Protein AF-A0A4R7FYG9-F1 (afdb_monomer_lite)

Sequence (364 aa):
MRKQMLTLAAALAMALPGLSNAALITGTTNYSGDGVYSFRSTDLTYDAGGAAYSDLPVLMFCIDHGARPPFDITSQFDTAAGASAIKGSAGAAGEAAINWVLDQYYVSYYKNGSIEQRRALQYALWEIGNDYNGTAASIDVAAGASRPSAEDVTEYGGTDQAAFVSAYTSLYNAMKASLPGLRSSYRSTTYTIDLFRNLDPDYQNMAALIERAPPNTVPVAEPSITGTPQVGSTVTGSYTYADNNGDIENPVGTTYQFVTSPNPSIGSASEGTVVASGTTGGAGQTPTYTLQPGDLNQNVFFCVTPAAQTGATPGLEVCTSPVGPVTTRVVQQAPTPVPGLGSWALIGLASLLALLGIRRQRQG

pLDDT: mean 86.75, std 17.45, range [25.5, 98.69]

Structure (mmCIF, N/CA/C/O backbone):
data_AF-A0A4R7FYG9-F1
#
_entry.id   AF-A0A4R7FYG9-F1
#
loop_
_atom_site.group_PDB
_atom_site.id
_atom_site.type_symbol
_atom_site.label_atom_id
_atom_site.label_alt_id
_atom_site.label_comp_id
_atom_site.label_asym_id
_atom_site.label_entity_id
_atom_site.label_seq_id
_atom_site.pdbx_PDB_ins_code
_atom_site.Cartn_x
_atom_site.Cartn_y
_atom_site.Cartn_z
_atom_site.occupancy
_atom_site.B_iso_or_equiv
_atom_site.auth_seq_id
_atom_site.auth_comp_id
_atom_site.auth_asym_id
_atom_site.auth_atom_id
_atom_site.pdbx_PDB_model_num
ATOM 1 N N . MET A 1 1 ? -44.044 24.093 -24.982 1.00 40.06 1 MET A N 1
ATOM 2 C CA . MET A 1 1 ? -44.043 23.587 -23.589 1.00 40.06 1 MET A CA 1
ATOM 3 C C . MET A 1 1 ? -43.634 22.120 -23.671 1.00 40.06 1 MET A C 1
ATOM 5 O O . MET A 1 1 ? -44.456 21.320 -24.064 1.00 40.06 1 MET A O 1
ATOM 9 N N . ARG A 1 2 ? -42.363 21.707 -23.632 1.00 32.88 2 ARG A N 1
ATOM 10 C CA . ARG A 1 2 ? -41.246 22.008 -22.718 1.00 32.88 2 ARG A CA 1
ATOM 11 C C . ARG A 1 2 ? -41.571 21.592 -21.278 1.00 32.88 2 ARG A C 1
ATOM 13 O O . ARG A 1 2 ? -42.244 22.357 -20.599 1.00 32.88 2 ARG A O 1
ATOM 20 N N . LYS A 1 3 ? -40.989 20.452 -20.872 1.00 29.80 3 LYS A N 1
ATOM 21 C CA . LYS A 1 3 ? -40.469 20.062 -19.541 1.00 29.80 3 LYS A CA 1
ATOM 22 C C . LYS A 1 3 ? -40.956 18.688 -19.052 1.00 29.80 3 LYS A C 1
ATOM 24 O O . LYS A 1 3 ? -42.143 18.409 -19.081 1.00 29.80 3 LYS A O 1
ATOM 29 N N . GLN A 1 4 ? -39.977 17.944 -18.521 1.00 33.34 4 GLN A N 1
ATOM 30 C CA . GLN A 1 4 ? -40.060 16.798 -17.602 1.00 33.34 4 GLN A CA 1
ATOM 31 C C . GLN A 1 4 ? -40.200 15.389 -18.195 1.00 33.34 4 GLN A C 1
ATOM 33 O O . GLN A 1 4 ? -41.200 14.727 -17.978 1.00 33.34 4 GLN A O 1
ATOM 38 N N . MET A 1 5 ? -39.128 14.889 -18.819 1.00 30.69 5 MET A N 1
ATOM 39 C CA . MET A 1 5 ? -38.715 13.475 -18.707 1.00 30.69 5 MET A CA 1
ATOM 40 C C . MET A 1 5 ? -37.184 13.381 -18.821 1.00 30.69 5 MET A C 1
ATOM 42 O O . MET A 1 5 ? -36.633 12.919 -19.812 1.00 30.69 5 MET A O 1
ATOM 46 N N . LEU A 1 6 ? -36.487 13.917 -17.821 1.00 33.31 6 LEU A N 1
ATOM 47 C CA . LEU A 1 6 ? -35.036 13.814 -17.653 1.00 33.31 6 LEU A CA 1
ATOM 48 C C . LEU A 1 6 ? -34.783 13.826 -16.146 1.00 33.31 6 LEU A C 1
ATOM 50 O O . LEU A 1 6 ? -34.752 14.909 -15.577 1.00 33.31 6 LEU A O 1
ATOM 54 N N . THR A 1 7 ? -34.726 12.635 -15.535 1.00 32.94 7 THR A N 1
ATOM 55 C CA . THR A 1 7 ? -34.087 12.302 -14.239 1.00 32.94 7 THR A CA 1
ATOM 56 C C . THR A 1 7 ? -34.587 10.932 -13.769 1.00 32.94 7 THR A C 1
ATOM 58 O O . THR A 1 7 ? -35.546 10.879 -13.008 1.00 32.94 7 THR A O 1
ATOM 61 N N . LEU A 1 8 ? -33.978 9.837 -14.242 1.00 28.42 8 LEU A N 1
ATOM 62 C CA . LEU A 1 8 ? -33.835 8.572 -13.494 1.00 28.42 8 LEU A CA 1
ATOM 63 C C . LEU A 1 8 ? -32.931 7.598 -14.281 1.00 28.42 8 LEU A C 1
ATOM 65 O O . LEU A 1 8 ? -33.386 6.612 -14.846 1.00 28.42 8 LEU A O 1
ATOM 69 N N . ALA A 1 9 ? -31.640 7.910 -14.393 1.00 27.33 9 ALA A N 1
ATOM 70 C CA . ALA A 1 9 ? -30.643 6.969 -14.929 1.00 27.33 9 ALA A CA 1
ATOM 71 C C . ALA A 1 9 ? -29.269 7.147 -14.259 1.00 27.33 9 ALA A C 1
ATOM 73 O O . ALA A 1 9 ? -28.231 6.973 -14.884 1.00 27.33 9 ALA A O 1
ATOM 74 N N . ALA A 1 10 ? -29.263 7.542 -12.985 1.00 30.22 10 ALA A N 1
ATOM 75 C CA . ALA A 1 10 ? -28.047 7.694 -12.195 1.00 30.22 10 ALA A CA 1
ATOM 76 C C . ALA A 1 10 ? -28.346 7.329 -10.737 1.00 30.22 10 ALA A C 1
ATOM 78 O O . ALA A 1 10 ? -28.493 8.215 -9.906 1.00 30.22 10 ALA A O 1
ATOM 79 N N . ALA A 1 11 ? -28.548 6.037 -10.465 1.00 30.50 11 ALA A N 1
ATOM 80 C CA . ALA A 1 11 ? -28.492 5.442 -9.124 1.00 30.50 11 ALA A CA 1
ATOM 81 C C . ALA A 1 11 ? -28.785 3.933 -9.203 1.00 30.50 11 ALA A C 1
ATOM 83 O O . ALA A 1 11 ? -29.910 3.533 -8.929 1.00 30.50 11 ALA A O 1
ATOM 84 N N . LEU A 1 12 ? -27.804 3.115 -9.608 1.00 28.52 12 LEU A N 1
ATOM 85 C CA . LEU A 1 12 ? -27.582 1.763 -9.059 1.00 28.52 12 LEU A CA 1
ATOM 86 C C . LEU A 1 12 ? -26.307 1.145 -9.659 1.00 28.52 12 LEU A C 1
ATOM 88 O O . LEU A 1 12 ? -26.344 0.394 -10.625 1.00 28.52 12 LEU A O 1
ATOM 92 N N . ALA A 1 13 ? -25.160 1.488 -9.086 1.00 28.06 13 ALA A N 1
ATOM 93 C CA . ALA A 1 13 ? -23.932 0.710 -9.232 1.00 28.06 13 ALA A CA 1
ATOM 94 C C . ALA A 1 13 ? -23.178 0.774 -7.900 1.00 28.06 13 ALA A C 1
ATOM 96 O O . ALA A 1 13 ? -22.074 1.293 -7.813 1.00 28.06 13 ALA A O 1
ATOM 97 N N . MET A 1 14 ? -23.836 0.328 -6.830 1.00 32.16 14 MET A N 1
ATOM 98 C CA . MET A 1 14 ? -23.186 0.032 -5.558 1.00 32.16 14 MET A CA 1
ATOM 99 C C . MET A 1 14 ? -23.793 -1.245 -4.979 1.00 32.16 14 MET A C 1
ATOM 101 O O . MET A 1 14 ? -25.011 -1.404 -4.975 1.00 32.16 14 MET A O 1
ATOM 105 N N . ALA A 1 15 ? -22.893 -2.087 -4.468 1.00 30.72 15 ALA A N 1
ATOM 106 C CA . ALA A 1 15 ? -23.089 -3.344 -3.748 1.00 30.72 15 ALA A CA 1
ATOM 107 C C . ALA A 1 15 ? -23.372 -4.598 -4.594 1.00 30.72 15 ALA A C 1
ATOM 109 O O . ALA A 1 15 ? -24.512 -4.916 -4.915 1.00 30.72 15 ALA A O 1
ATOM 110 N N . LEU A 1 16 ? -22.295 -5.340 -4.877 1.00 25.50 16 LEU A N 1
ATOM 111 C CA . LEU A 1 16 ? -22.041 -6.706 -4.386 1.00 25.50 16 LEU A CA 1
ATOM 112 C C . LEU A 1 16 ? -20.590 -7.083 -4.771 1.00 25.50 16 LEU A C 1
ATOM 114 O O . LEU A 1 16 ? -20.282 -7.046 -5.962 1.00 25.50 16 LEU A O 1
ATOM 118 N N . PRO A 1 17 ? -19.698 -7.504 -3.849 1.00 36.44 17 PRO A N 1
ATOM 119 C CA . PRO A 1 17 ? -18.523 -8.283 -4.227 1.00 36.44 17 PRO A CA 1
ATOM 120 C C . PRO A 1 17 ? -19.000 -9.713 -4.515 1.00 36.44 17 PRO A C 1
ATOM 122 O O . PRO A 1 17 ? -18.840 -10.635 -3.720 1.00 36.44 17 PRO A O 1
ATOM 125 N N . GLY A 1 18 ? -19.705 -9.876 -5.632 1.00 28.09 18 GLY A N 1
ATOM 126 C CA . GLY A 1 18 ? -20.065 -11.182 -6.158 1.00 28.09 18 GLY A CA 1
ATOM 127 C C . GLY A 1 18 ? -18.852 -11.753 -6.872 1.00 28.09 18 GLY A C 1
ATOM 128 O O . GLY A 1 18 ? -18.468 -11.206 -7.896 1.00 28.09 18 GLY A O 1
ATOM 129 N N . LEU A 1 19 ? -18.255 -12.806 -6.302 1.00 33.06 19 LEU A N 1
ATOM 130 C CA . LEU A 1 19 ? -17.390 -13.792 -6.967 1.00 33.06 19 LEU A CA 1
ATOM 131 C C . LEU A 1 19 ? -16.649 -13.238 -8.196 1.00 33.06 19 LEU A C 1
ATOM 133 O O . LEU A 1 19 ? -17.010 -13.518 -9.338 1.00 33.06 19 LEU A O 1
ATOM 137 N N . SER A 1 20 ? -15.621 -12.427 -7.947 1.00 34.59 20 SER A N 1
ATOM 138 C CA . SER A 1 20 ? -14.674 -12.009 -8.977 1.00 34.59 20 SER A CA 1
ATOM 139 C C . SER A 1 20 ? -13.974 -13.260 -9.507 1.00 34.59 20 SER A C 1
ATOM 141 O O . SER A 1 20 ? -13.019 -13.738 -8.895 1.00 34.59 20 SER A O 1
ATOM 143 N N . ASN A 1 21 ? -14.436 -13.805 -10.635 1.00 43.84 21 ASN A N 1
ATOM 144 C CA . ASN A 1 21 ? -13.562 -14.623 -11.469 1.00 43.84 21 ASN A CA 1
ATOM 145 C C . ASN A 1 21 ? -12.312 -13.778 -11.733 1.00 43.84 21 ASN A C 1
ATOM 147 O O . ASN A 1 21 ? -12.445 -12.622 -12.132 1.00 43.84 21 ASN A O 1
ATOM 151 N N . ALA A 1 22 ? -11.131 -14.321 -11.431 1.00 53.81 22 ALA A N 1
ATOM 152 C CA . ALA A 1 22 ? -9.858 -13.663 -11.697 1.00 53.81 22 ALA A CA 1
ATOM 153 C C . ALA A 1 22 ? -9.886 -13.079 -13.114 1.00 53.81 22 ALA A C 1
ATOM 155 O O . ALA A 1 22 ? -10.136 -13.807 -14.078 1.00 53.81 22 ALA A O 1
ATOM 156 N N . ALA A 1 23 ? -9.729 -11.761 -13.231 1.00 79.62 23 ALA A N 1
ATOM 157 C CA . ALA A 1 23 ? -9.796 -11.117 -14.527 1.00 79.62 23 ALA A CA 1
ATOM 158 C C . ALA A 1 23 ? -8.466 -11.390 -15.236 1.00 79.62 23 ALA A C 1
ATOM 160 O O . ALA A 1 23 ? -7.415 -10.877 -14.851 1.00 79.62 23 ALA A O 1
ATOM 161 N N . LEU A 1 24 ? -8.508 -12.298 -16.209 1.00 90.00 24 LEU A N 1
ATOM 162 C CA . LEU A 1 24 ? -7.342 -12.682 -16.987 1.00 90.00 24 LEU A CA 1
ATOM 163 C C . LEU A 1 24 ? -7.171 -11.716 -18.150 1.00 90.00 24 LEU A C 1
ATOM 165 O O . LEU A 1 24 ? -8.121 -11.435 -18.885 1.00 90.00 24 LEU A O 1
ATOM 169 N N . ILE A 1 25 ? -5.942 -11.249 -18.334 1.00 93.50 25 ILE A N 1
ATOM 170 C CA . ILE A 1 25 ? -5.572 -10.406 -19.466 1.00 93.50 25 ILE A CA 1
ATOM 171 C C . ILE A 1 25 ? -4.484 -11.062 -20.297 1.00 93.50 25 ILE A C 1
ATOM 173 O O . ILE A 1 25 ? -3.625 -11.768 -19.774 1.00 93.50 25 ILE A O 1
ATOM 177 N N . THR A 1 26 ? -4.520 -10.820 -21.602 1.00 94.94 26 THR A N 1
ATOM 178 C CA . THR A 1 26 ? -3.507 -11.288 -22.553 1.00 94.94 26 THR A CA 1
ATOM 179 C C . THR A 1 26 ? -3.005 -10.114 -23.377 1.00 94.94 26 THR A C 1
ATOM 181 O O . THR A 1 26 ? -3.791 -9.256 -23.777 1.00 94.94 26 THR A O 1
ATOM 184 N N . GLY A 1 27 ? -1.703 -10.073 -23.636 1.00 94.81 27 GLY A N 1
ATOM 185 C CA . GLY A 1 27 ? -1.094 -9.055 -24.486 1.00 94.81 27 GLY A CA 1
ATOM 186 C C . GLY A 1 27 ? 0.393 -9.296 -24.693 1.00 94.81 27 GLY A C 1
ATOM 187 O O . GLY A 1 27 ? 1.010 -10.123 -24.018 1.00 94.81 27 GLY A O 1
ATOM 188 N N . THR A 1 28 ? 0.973 -8.574 -25.639 1.00 96.38 28 THR A N 1
ATOM 189 C CA . THR A 1 28 ? 2.398 -8.641 -25.956 1.00 96.38 28 THR A CA 1
ATOM 190 C C . THR A 1 28 ? 3.191 -7.714 -25.036 1.00 96.38 28 THR A C 1
ATOM 192 O O . THR A 1 28 ? 2.892 -6.524 -24.926 1.00 96.38 28 THR A O 1
ATOM 195 N N . THR A 1 29 ? 4.226 -8.238 -24.383 1.00 96.88 29 THR A N 1
ATOM 196 C CA . THR A 1 29 ? 5.150 -7.481 -23.529 1.00 96.88 29 THR A CA 1
ATOM 197 C C . THR A 1 29 ? 6.348 -6.998 -24.342 1.00 96.88 29 THR A C 1
ATOM 199 O O . THR A 1 29 ? 7.392 -7.643 -24.375 1.00 96.88 29 THR A O 1
ATOM 202 N N . ASN A 1 30 ? 6.212 -5.848 -25.008 1.00 97.56 30 ASN A N 1
ATOM 203 C CA . ASN A 1 30 ? 7.306 -5.284 -25.806 1.00 97.56 30 ASN A CA 1
ATOM 204 C C . ASN A 1 30 ? 8.308 -4.565 -24.909 1.00 97.56 30 ASN A C 1
ATOM 206 O O . ASN A 1 30 ? 7.908 -3.725 -24.101 1.00 97.56 30 ASN A O 1
ATOM 210 N N . TYR A 1 31 ? 9.594 -4.861 -25.057 1.00 96.88 31 TYR A N 1
ATOM 211 C CA . TYR A 1 31 ? 10.636 -4.222 -24.262 1.00 96.88 31 TYR A CA 1
ATOM 212 C C . TYR A 1 31 ? 10.654 -2.699 -24.456 1.00 96.88 31 TYR A C 1
ATOM 214 O O . TYR A 1 31 ? 10.656 -2.202 -25.582 1.00 96.88 31 TYR A O 1
ATOM 222 N N . SER A 1 32 ? 10.700 -1.935 -23.361 1.00 95.12 32 SER A N 1
ATOM 223 C CA . SER A 1 32 ? 10.641 -0.467 -23.431 1.00 95.12 32 SER A CA 1
ATOM 224 C C . SER A 1 32 ? 11.928 0.194 -23.938 1.00 95.12 32 SER A C 1
ATOM 226 O O . SER A 1 32 ? 11.897 1.378 -24.275 1.00 95.12 32 SER A O 1
ATOM 228 N N . GLY A 1 33 ? 13.059 -0.522 -23.977 1.00 92.25 33 GLY A N 1
ATOM 229 C CA . GLY A 1 33 ? 14.335 0.037 -24.443 1.00 92.25 33 GLY A CA 1
ATOM 230 C C . GLY A 1 33 ? 14.943 1.088 -23.506 1.00 92.25 33 GLY A C 1
ATOM 231 O O . GLY A 1 33 ? 15.678 1.963 -23.953 1.00 92.25 33 GLY A O 1
ATOM 232 N N . ASP A 1 34 ? 14.613 1.046 -22.216 1.00 93.06 34 ASP A N 1
ATOM 233 C CA . ASP A 1 34 ? 14.929 2.090 -21.234 1.00 93.06 34 ASP A CA 1
ATOM 234 C C . ASP A 1 34 ? 16.027 1.705 -20.228 1.00 93.06 34 ASP A C 1
ATOM 236 O O . ASP A 1 34 ? 16.298 2.482 -19.307 1.00 93.06 34 ASP A O 1
ATOM 240 N N . GLY A 1 35 ? 16.671 0.550 -20.424 1.00 91.31 35 GLY A N 1
ATOM 241 C CA . GLY A 1 35 ? 17.752 0.032 -19.581 1.00 91.31 35 GLY A CA 1
ATOM 242 C C . GLY A 1 35 ? 17.270 -0.753 -18.356 1.00 91.31 35 GLY A C 1
ATOM 243 O O . GLY A 1 35 ? 18.081 -1.272 -17.596 1.00 91.31 35 GLY A O 1
ATOM 244 N N . VAL A 1 36 ? 15.961 -0.896 -18.147 1.00 95.44 36 VAL A N 1
ATOM 245 C CA . VAL A 1 36 ? 15.375 -1.701 -17.056 1.00 95.44 36 VAL A CA 1
ATOM 246 C C . VAL A 1 36 ? 14.436 -2.749 -17.610 1.00 95.44 36 VAL A C 1
ATOM 248 O O . VAL A 1 36 ? 14.125 -2.699 -18.788 1.00 95.44 36 VAL A O 1
ATOM 251 N N . TYR A 1 37 ? 13.971 -3.703 -16.801 1.00 96.50 37 TYR A N 1
ATOM 252 C CA . TYR A 1 37 ? 13.014 -4.718 -17.255 1.00 96.50 37 TYR A CA 1
ATOM 253 C C . TYR A 1 37 ? 11.589 -4.169 -17.178 1.00 96.50 37 TYR A C 1
ATOM 255 O O . TYR A 1 37 ? 10.732 -4.661 -16.438 1.00 96.50 37 TYR A O 1
ATOM 263 N N . SER A 1 38 ? 11.356 -3.117 -17.964 1.00 97.56 38 SER A N 1
ATOM 264 C CA . SER A 1 38 ? 10.034 -2.564 -18.202 1.00 97.56 38 SER A CA 1
ATOM 265 C C . SER A 1 38 ? 9.553 -2.868 -19.620 1.00 97.56 38 SER A C 1
ATOM 267 O O . SER A 1 38 ? 10.341 -3.042 -20.556 1.00 97.56 38 SER A O 1
ATOM 269 N N . PHE A 1 39 ? 8.235 -2.933 -19.765 1.00 98.12 39 PHE A N 1
ATOM 270 C CA . PHE A 1 39 ? 7.574 -3.358 -20.987 1.00 98.12 39 PHE A CA 1
ATOM 271 C C . PHE A 1 39 ? 6.351 -2.499 -21.269 1.00 98.12 39 PHE A C 1
ATOM 273 O O . PHE A 1 39 ? 5.673 -2.039 -20.349 1.00 98.12 39 PHE A O 1
ATOM 280 N N . ARG A 1 40 ? 6.033 -2.328 -22.551 1.00 97.38 40 ARG A N 1
ATOM 281 C CA . ARG A 1 40 ? 4.813 -1.675 -23.021 1.00 97.38 40 ARG A CA 1
ATOM 282 C C . ARG A 1 40 ? 3.968 -2.661 -23.807 1.00 97.38 40 ARG A C 1
ATOM 284 O O . ARG A 1 40 ? 4.422 -3.231 -24.799 1.00 97.38 40 ARG A O 1
ATOM 291 N N . SER A 1 41 ? 2.717 -2.814 -23.394 1.00 96.31 41 SER A N 1
ATOM 292 C CA . SER A 1 41 ? 1.724 -3.549 -24.174 1.00 96.31 41 SER A CA 1
ATOM 293 C C . SER A 1 41 ? 0.737 -2.579 -24.805 1.00 96.31 41 SER A C 1
ATOM 295 O O . SER A 1 41 ? 0.155 -1.733 -24.125 1.00 96.31 41 SER A O 1
ATOM 297 N N . THR A 1 42 ? 0.561 -2.693 -26.119 1.00 95.56 42 THR A N 1
ATOM 298 C CA . THR A 1 42 ? -0.419 -1.933 -26.914 1.00 95.56 42 THR A CA 1
ATOM 299 C C . THR A 1 42 ? -1.667 -2.754 -27.238 1.00 95.56 42 THR A C 1
ATOM 301 O O . THR A 1 42 ? -2.494 -2.313 -28.026 1.00 95.56 42 THR A O 1
ATOM 304 N N . ASP A 1 43 ? -1.771 -3.962 -26.695 1.00 94.50 43 ASP A N 1
ATOM 305 C CA . ASP A 1 43 ? -2.760 -4.983 -27.051 1.00 94.50 43 ASP A CA 1
ATOM 306 C C . ASP A 1 43 ? -3.268 -5.762 -25.823 1.00 94.50 43 ASP A C 1
ATOM 308 O O . ASP A 1 43 ? -3.854 -6.834 -25.961 1.00 94.50 43 ASP A O 1
ATOM 312 N N . LEU A 1 44 ? -3.067 -5.216 -24.619 1.00 93.69 44 LEU A N 1
ATOM 313 C CA . LEU A 1 44 ? -3.491 -5.828 -23.365 1.00 93.69 44 LEU A CA 1
ATOM 314 C C . LEU A 1 44 ? -5.021 -5.816 -23.250 1.00 93.69 44 LEU A C 1
ATOM 316 O O . LEU A 1 44 ? -5.630 -4.750 -23.115 1.00 93.69 44 LEU A O 1
ATOM 320 N N . THR A 1 45 ? -5.645 -6.991 -23.308 1.00 93.56 45 THR A N 1
ATOM 321 C CA . THR A 1 45 ? -7.110 -7.150 -23.357 1.00 93.56 45 THR A CA 1
ATOM 322 C C . THR A 1 45 ? -7.609 -8.195 -22.363 1.00 93.56 45 THR A C 1
ATOM 324 O O . THR A 1 45 ? -6.903 -9.163 -22.079 1.00 93.56 45 THR A O 1
ATOM 327 N N . TYR A 1 46 ? -8.816 -7.987 -21.826 1.00 89.19 46 TYR A N 1
ATOM 328 C CA . TYR A 1 46 ? -9.560 -9.007 -21.081 1.00 89.19 46 TYR A CA 1
ATOM 329 C C . TYR A 1 46 ? -10.090 -10.051 -22.054 1.00 89.19 46 TYR A C 1
ATOM 331 O O . TYR A 1 46 ? -10.805 -9.682 -22.985 1.00 89.19 46 TYR A O 1
ATOM 339 N N . ASP A 1 47 ? -9.764 -11.325 -21.828 1.00 79.94 47 ASP A N 1
ATOM 340 C CA . ASP A 1 47 ? -9.980 -12.416 -22.787 1.00 79.94 47 ASP A CA 1
ATOM 341 C C . ASP A 1 47 ? -9.312 -12.165 -24.161 1.00 79.94 47 ASP A C 1
ATOM 343 O O . ASP A 1 47 ? -8.961 -11.047 -24.540 1.00 79.94 47 ASP A O 1
ATOM 347 N N . ALA A 1 48 ? -9.103 -13.216 -24.956 1.00 69.25 48 ALA A N 1
ATOM 348 C CA . ALA A 1 48 ? -8.480 -13.057 -26.271 1.00 69.25 48 ALA A CA 1
ATOM 349 C C . ALA A 1 48 ? -9.369 -12.212 -27.211 1.00 69.25 48 ALA A C 1
ATOM 351 O O . ALA A 1 48 ? -10.392 -12.689 -27.705 1.00 69.25 48 ALA A O 1
ATOM 352 N N . GLY A 1 49 ? -8.963 -10.964 -27.475 1.00 68.00 49 GLY A N 1
ATOM 353 C CA . GLY A 1 49 ? -9.681 -10.033 -28.354 1.00 68.00 49 GLY A CA 1
ATOM 354 C C . GLY A 1 49 ? -10.866 -9.311 -27.704 1.00 68.00 49 GLY A C 1
ATOM 355 O O . GLY A 1 49 ? -11.699 -8.760 -28.428 1.00 68.00 49 GLY A O 1
ATOM 356 N N . GLY A 1 50 ? -10.970 -9.323 -26.372 1.00 83.44 50 GLY A N 1
ATOM 357 C CA . GLY A 1 50 ? -11.989 -8.561 -25.654 1.00 83.44 50 GLY A CA 1
ATOM 358 C C . GLY A 1 50 ? -11.609 -7.094 -25.440 1.00 83.44 50 GLY A C 1
ATOM 359 O O . GLY A 1 50 ? -10.848 -6.497 -26.205 1.00 83.44 50 GLY A O 1
ATOM 360 N N . ALA A 1 51 ? -12.202 -6.470 -24.420 1.00 89.25 51 ALA A N 1
ATOM 361 C CA . ALA A 1 51 ? -11.992 -5.049 -24.156 1.00 89.25 51 ALA A CA 1
ATOM 362 C C . ALA A 1 51 ? -10.548 -4.779 -23.706 1.00 89.25 51 ALA A C 1
ATOM 364 O O . ALA A 1 51 ? -9.946 -5.602 -23.016 1.00 89.25 51 ALA A O 1
ATOM 365 N N . ALA A 1 52 ? -10.010 -3.611 -24.063 1.00 90.62 52 ALA A N 1
ATOM 366 C CA . ALA A 1 52 ? -8.713 -3.175 -23.556 1.00 90.62 52 ALA A CA 1
ATOM 367 C C . ALA A 1 52 ? -8.724 -3.126 -22.021 1.00 90.62 52 ALA A C 1
ATOM 369 O O . ALA A 1 52 ? -9.704 -2.684 -21.420 1.00 90.62 52 ALA A O 1
ATOM 370 N N . TYR A 1 53 ? -7.623 -3.559 -21.407 1.00 90.50 53 TYR A N 1
ATOM 371 C CA . TYR A 1 53 ? -7.450 -3.536 -19.955 1.00 90.50 53 TYR A CA 1
ATOM 372 C C . TYR A 1 53 ? -7.551 -2.112 -19.386 1.00 90.50 53 TYR A C 1
ATOM 374 O O . TYR A 1 53 ? -8.212 -1.867 -18.381 1.00 90.50 53 TYR A O 1
ATOM 382 N N . SER A 1 54 ? -6.884 -1.165 -20.047 1.00 89.81 54 SER A N 1
ATOM 383 C CA . SER A 1 54 ? -6.824 0.247 -19.672 1.00 89.81 54 SER A CA 1
ATOM 384 C C . SER A 1 54 ? -6.488 1.091 -20.907 1.00 89.81 54 SER A C 1
ATOM 386 O O . SER A 1 54 ? -6.517 0.595 -22.037 1.00 89.81 54 SER A O 1
ATOM 388 N N . ASP A 1 55 ? -6.143 2.360 -20.699 1.00 86.75 55 ASP A N 1
ATOM 389 C CA . ASP A 1 55 ? -5.592 3.223 -21.739 1.00 86.75 55 ASP A CA 1
ATOM 390 C C . ASP A 1 55 ? -4.267 2.615 -22.221 1.00 86.75 55 ASP A C 1
ATOM 392 O O . ASP A 1 55 ? -3.303 2.486 -21.463 1.00 86.75 55 ASP A O 1
ATOM 396 N N . LEU A 1 56 ? -4.230 2.207 -23.487 1.00 88.06 56 LEU A N 1
ATOM 397 C CA . LEU A 1 56 ? -3.043 1.630 -24.109 1.00 88.06 56 LEU A CA 1
ATOM 398 C C . LEU A 1 56 ? -2.116 2.757 -24.615 1.00 88.06 56 LEU A C 1
ATOM 400 O O . LEU A 1 56 ? -2.611 3.760 -25.136 1.00 88.06 56 LEU A O 1
ATOM 404 N N . PRO A 1 57 ? -0.779 2.601 -24.543 1.00 94.69 57 PRO A N 1
ATOM 405 C CA . PRO A 1 57 ? -0.061 1.440 -24.024 1.00 94.69 57 PRO A CA 1
ATOM 406 C C . PRO A 1 57 ? 0.029 1.405 -22.493 1.00 94.69 57 PRO A C 1
ATOM 408 O O . PRO A 1 57 ? 0.287 2.425 -21.856 1.00 94.69 57 PRO A O 1
ATOM 411 N N . VAL A 1 58 ? -0.053 0.203 -21.922 1.00 95.62 58 VAL A N 1
ATOM 412 C CA . VAL A 1 58 ? 0.182 -0.026 -20.489 1.00 95.62 58 VAL A CA 1
ATOM 413 C C . VAL A 1 58 ? 1.670 -0.267 -20.258 1.00 95.62 58 VAL A C 1
ATOM 415 O O . VAL A 1 58 ? 2.262 -1.139 -20.896 1.00 95.62 58 VAL A O 1
ATOM 418 N N . LEU A 1 59 ? 2.272 0.518 -19.360 1.00 97.69 59 LEU A N 1
ATOM 419 C CA . LEU A 1 59 ? 3.647 0.331 -18.901 1.00 97.69 59 LEU A CA 1
ATOM 420 C C . LEU A 1 59 ? 3.663 -0.663 -17.740 1.00 97.69 59 LEU A C 1
ATOM 422 O O . LEU A 1 59 ? 2.862 -0.545 -16.819 1.00 97.69 59 LEU A O 1
ATOM 426 N N . MET A 1 60 ? 4.578 -1.625 -17.767 1.00 97.56 60 MET A N 1
ATOM 427 C CA . MET A 1 60 ? 4.696 -2.658 -16.741 1.00 97.56 60 MET A CA 1
ATOM 428 C C . MET A 1 60 ? 6.156 -2.852 -16.346 1.00 97.56 60 MET A C 1
ATOM 430 O O . MET A 1 60 ? 7.033 -2.855 -17.205 1.00 97.56 60 MET A O 1
ATOM 434 N N . PHE A 1 61 ? 6.409 -3.062 -15.060 1.00 98.19 61 PHE A N 1
ATOM 435 C CA . PHE A 1 61 ? 7.731 -3.307 -14.493 1.00 98.19 61 PHE A CA 1
ATOM 436 C C . PHE A 1 61 ? 7.815 -4.718 -13.939 1.00 98.19 61 PHE A C 1
ATOM 438 O O . PHE A 1 61 ? 6.935 -5.136 -13.198 1.00 98.19 61 PHE A O 1
ATOM 445 N N . CYS A 1 62 ? 8.886 -5.433 -14.246 1.00 97.56 62 CYS A N 1
ATOM 446 C CA . CYS A 1 62 ? 9.215 -6.692 -13.591 1.00 97.56 62 CYS A CA 1
ATOM 447 C C . CYS A 1 62 ? 9.424 -6.506 -12.076 1.00 97.56 62 CYS A C 1
ATOM 449 O O . CYS A 1 62 ? 10.134 -5.585 -11.670 1.00 97.56 62 CYS A O 1
ATOM 451 N N . ILE A 1 63 ? 8.848 -7.382 -11.246 1.00 96.38 63 ILE A N 1
ATOM 452 C CA . ILE A 1 63 ? 9.002 -7.343 -9.774 1.00 96.38 63 ILE A CA 1
ATOM 453 C C . ILE A 1 63 ? 9.549 -8.652 -9.182 1.00 96.38 63 ILE A C 1
ATOM 455 O O . ILE A 1 63 ? 9.822 -8.729 -7.990 1.00 96.38 63 ILE A O 1
ATOM 459 N N . ASP A 1 64 ? 9.786 -9.679 -9.992 1.00 93.00 64 ASP A N 1
ATOM 460 C CA . ASP A 1 64 ? 10.154 -11.025 -9.538 1.00 93.00 64 ASP A CA 1
ATOM 461 C C . ASP A 1 64 ? 11.527 -11.447 -10.078 1.00 93.00 64 ASP A C 1
ATOM 463 O O . ASP A 1 64 ? 11.626 -12.131 -11.094 1.00 93.00 64 ASP A O 1
ATOM 467 N N . HIS A 1 65 ? 12.605 -11.069 -9.392 1.00 91.38 65 HIS A N 1
ATOM 468 C CA . HIS A 1 65 ? 13.967 -11.274 -9.892 1.00 91.38 65 HIS A CA 1
ATOM 469 C C . HIS A 1 65 ? 14.325 -12.751 -10.146 1.00 91.38 65 HIS A C 1
ATOM 471 O O . HIS A 1 65 ? 15.216 -13.038 -10.943 1.00 91.38 65 HIS A O 1
ATOM 477 N N . GLY A 1 66 ? 13.635 -13.696 -9.496 1.00 86.94 66 GLY A N 1
ATOM 478 C CA . GLY A 1 66 ? 13.912 -15.129 -9.621 1.00 86.94 66 GLY A CA 1
ATOM 479 C C . GLY A 1 66 ? 13.430 -15.777 -10.924 1.00 86.94 66 GLY A C 1
ATOM 480 O O . GLY A 1 66 ? 13.788 -16.926 -11.179 1.00 86.94 66 GLY A O 1
ATOM 481 N N . ALA A 1 67 ? 12.622 -15.082 -11.729 1.00 92.62 67 ALA A N 1
ATOM 482 C CA . ALA A 1 67 ? 12.076 -15.583 -12.991 1.00 92.62 67 ALA A CA 1
ATOM 483 C C . ALA A 1 67 ? 12.594 -14.793 -14.208 1.00 92.62 67 ALA A C 1
ATOM 485 O O . ALA A 1 67 ? 13.227 -13.738 -14.090 1.00 92.62 67 ALA A O 1
ATOM 486 N N . ARG A 1 68 ? 12.350 -15.310 -15.416 1.00 95.44 68 ARG A N 1
ATOM 487 C CA . ARG A 1 68 ? 12.837 -14.695 -16.658 1.00 95.44 68 ARG A CA 1
ATOM 488 C C . ARG A 1 68 ? 11.988 -13.473 -17.017 1.00 95.44 68 ARG A C 1
ATOM 490 O O . ARG A 1 68 ? 10.767 -13.522 -16.893 1.00 95.44 68 ARG A O 1
ATOM 497 N N . PRO A 1 69 ? 12.569 -12.374 -17.512 1.00 95.75 69 PRO A N 1
ATOM 498 C CA . PRO A 1 69 ? 11.755 -11.270 -18.006 1.00 95.75 69 PRO A CA 1
ATOM 499 C C . PRO A 1 69 ? 11.050 -11.673 -19.319 1.00 95.75 69 PRO A C 1
ATOM 501 O O . PRO A 1 69 ? 11.662 -12.358 -20.150 1.00 95.75 69 PRO A O 1
ATOM 504 N N . PRO A 1 70 ? 9.786 -11.270 -19.536 1.00 96.50 70 PRO A N 1
ATOM 505 C CA . PRO A 1 70 ? 9.008 -11.659 -20.711 1.00 96.50 70 PRO A CA 1
ATOM 506 C C . PRO A 1 70 ? 9.336 -10.772 -21.927 1.00 96.50 70 PRO A C 1
ATOM 508 O O . PRO A 1 70 ? 8.527 -9.952 -22.352 1.00 96.50 70 PRO A O 1
ATOM 511 N N . PHE A 1 71 ? 10.537 -10.911 -22.490 1.00 96.19 71 PHE A N 1
ATOM 512 C CA . PHE A 1 71 ? 10.976 -10.111 -23.641 1.00 96.19 71 PHE A CA 1
ATOM 513 C C . PHE A 1 71 ? 10.233 -10.451 -24.933 1.00 96.19 71 PHE A C 1
ATOM 515 O O . PHE A 1 71 ? 10.466 -11.506 -25.515 1.00 96.19 71 PHE A O 1
ATOM 522 N N . ASP A 1 72 ? 9.394 -9.518 -25.390 1.00 95.06 72 ASP A N 1
ATOM 523 C CA . ASP A 1 72 ? 8.757 -9.513 -26.711 1.00 95.06 72 ASP A CA 1
ATOM 524 C C . ASP A 1 72 ? 7.924 -10.778 -26.991 1.00 95.06 72 ASP A C 1
ATOM 526 O O . ASP A 1 72 ? 7.894 -11.311 -28.102 1.00 95.06 72 ASP A O 1
ATOM 530 N N . ILE A 1 73 ? 7.233 -11.262 -25.954 1.00 96.25 73 ILE A N 1
ATOM 531 C CA . ILE A 1 73 ? 6.340 -12.424 -26.007 1.00 96.25 73 ILE A CA 1
ATOM 532 C C . ILE A 1 73 ? 4.899 -12.037 -25.683 1.00 96.25 73 ILE A C 1
ATOM 534 O O . ILE A 1 73 ? 4.627 -11.019 -25.049 1.00 96.25 73 ILE A O 1
ATOM 538 N N . THR A 1 74 ? 3.956 -12.892 -26.067 1.00 96.50 74 THR A N 1
ATOM 539 C CA . THR A 1 74 ? 2.591 -12.826 -25.543 1.00 96.50 74 THR A CA 1
ATOM 540 C C . THR A 1 74 ? 2.561 -13.417 -24.138 1.00 96.50 74 THR A C 1
ATOM 542 O O . THR A 1 74 ? 2.898 -14.584 -23.953 1.00 96.50 74 THR A O 1
ATOM 545 N N . SER A 1 75 ? 2.131 -12.618 -23.166 1.00 95.50 75 SER A N 1
ATOM 546 C CA . SER A 1 75 ? 1.995 -13.018 -21.766 1.00 95.50 75 SER A CA 1
ATOM 547 C C . SER A 1 75 ? 0.527 -13.031 -21.348 1.00 95.50 75 SER A C 1
ATOM 549 O O . SER A 1 75 ? -0.293 -12.281 -21.886 1.00 95.50 75 SER A O 1
ATOM 551 N N . GLN A 1 76 ? 0.204 -13.880 -20.372 1.00 95.25 76 GLN A N 1
ATOM 552 C CA . GLN A 1 76 ? -1.100 -13.908 -19.716 1.00 95.25 76 GLN A CA 1
ATOM 553 C C . GLN A 1 76 ? -0.934 -13.568 -18.242 1.00 95.25 76 GLN A C 1
ATOM 555 O O . GLN A 1 76 ? -0.077 -14.141 -17.567 1.00 95.25 76 GLN A O 1
ATOM 560 N N . PHE A 1 77 ? -1.770 -12.665 -17.741 1.00 94.44 77 PHE A N 1
ATOM 561 C CA . PHE A 1 77 ? -1.704 -12.216 -16.359 1.00 94.44 77 PHE A CA 1
ATOM 562 C C . PHE A 1 77 ? -3.035 -12.389 -15.640 1.00 94.44 77 PHE A C 1
ATOM 564 O O . PHE A 1 77 ? -4.098 -12.134 -16.205 1.00 94.44 77 PHE A O 1
ATOM 571 N N . ASP A 1 78 ? -2.953 -12.765 -14.368 1.00 92.69 78 ASP A N 1
ATOM 572 C CA . ASP A 1 78 ? -4.031 -12.593 -13.401 1.00 92.69 78 ASP A CA 1
ATOM 573 C C . ASP A 1 78 ? -3.907 -11.206 -12.759 1.00 92.69 78 ASP A C 1
ATOM 575 O O . ASP A 1 78 ? -2.932 -10.926 -12.052 1.00 92.69 78 ASP A O 1
ATOM 579 N N . THR A 1 79 ? -4.894 -10.341 -13.008 1.00 87.12 79 THR A N 1
ATOM 580 C CA . THR A 1 79 ? -4.930 -8.972 -12.470 1.00 87.12 79 THR A CA 1
ATOM 581 C C . THR A 1 79 ? -5.573 -8.890 -11.089 1.00 87.12 79 THR A C 1
ATOM 583 O O . THR A 1 79 ? -5.495 -7.852 -10.441 1.00 87.12 79 THR A O 1
ATOM 586 N N . ALA A 1 80 ? -6.221 -9.960 -10.622 1.00 82.06 80 ALA A N 1
ATOM 587 C CA . ALA A 1 80 ? -6.799 -10.042 -9.282 1.00 82.06 80 ALA A CA 1
ATOM 588 C C . ALA A 1 80 ? -5.784 -10.551 -8.246 1.00 82.06 80 ALA A C 1
ATOM 590 O O . ALA A 1 80 ? -6.123 -10.736 -7.077 1.00 82.06 80 ALA A O 1
ATOM 591 N N . ALA A 1 81 ? -4.535 -10.779 -8.661 1.00 78.19 81 ALA A N 1
ATOM 592 C CA . ALA A 1 81 ? -3.499 -11.307 -7.795 1.00 78.19 81 ALA A CA 1
ATOM 593 C C . ALA A 1 81 ? -3.191 -10.374 -6.612 1.00 78.19 81 ALA A C 1
ATOM 595 O O . ALA A 1 81 ? -2.960 -10.870 -5.505 1.00 78.19 81 ALA A O 1
ATOM 596 N N . GLY A 1 82 ? -3.190 -9.050 -6.818 1.00 83.81 82 GLY A N 1
ATOM 597 C CA . GLY A 1 82 ? -2.813 -8.078 -5.785 1.00 83.81 82 GLY A CA 1
ATOM 598 C C . GLY A 1 82 ? -1.495 -8.473 -5.109 1.00 83.81 82 GLY A C 1
ATOM 599 O O . GLY A 1 82 ? -0.556 -8.925 -5.767 1.00 83.81 82 GLY A O 1
ATOM 600 N N . ALA A 1 83 ? -1.447 -8.404 -3.780 1.00 85.50 83 ALA A N 1
ATOM 601 C CA . ALA A 1 83 ? -0.312 -8.870 -2.983 1.00 85.50 83 ALA A CA 1
ATOM 602 C C . ALA A 1 83 ? 0.157 -10.318 -3.258 1.00 85.50 83 ALA A C 1
ATOM 604 O O . ALA A 1 83 ? 1.311 -10.628 -2.983 1.00 85.50 83 ALA A O 1
ATOM 605 N N . SER A 1 84 ? -0.676 -11.211 -3.808 1.00 86.25 84 SER A N 1
ATOM 606 C CA . SER A 1 84 ? -0.252 -12.585 -4.143 1.00 86.25 84 SER A CA 1
ATOM 607 C C . SER A 1 84 ? 0.657 -12.679 -5.376 1.00 86.25 84 SER A C 1
ATOM 609 O O . SER A 1 84 ? 1.228 -13.737 -5.633 1.00 86.25 84 SER A O 1
ATOM 611 N N . ALA A 1 85 ? 0.816 -11.589 -6.136 1.00 88.31 85 ALA A N 1
ATOM 612 C CA . ALA A 1 85 ? 1.838 -11.482 -7.178 1.00 88.31 85 ALA A CA 1
ATOM 613 C C . ALA A 1 85 ? 3.248 -11.240 -6.600 1.00 88.31 85 ALA A C 1
ATOM 615 O O . ALA A 1 85 ? 4.244 -11.392 -7.308 1.00 88.31 85 ALA A O 1
ATOM 616 N N . ILE A 1 86 ? 3.354 -10.867 -5.323 1.00 91.00 86 ILE A N 1
ATOM 617 C CA . ILE A 1 86 ? 4.626 -10.661 -4.627 1.00 91.00 86 ILE A CA 1
ATOM 618 C C . ILE A 1 86 ? 5.077 -12.003 -4.042 1.00 91.00 86 ILE A C 1
ATOM 620 O O . ILE A 1 86 ? 4.303 -12.683 -3.372 1.00 91.00 86 ILE A O 1
ATOM 624 N N . LYS A 1 87 ? 6.333 -12.391 -4.291 1.00 86.31 87 LYS A N 1
ATOM 625 C CA . LYS A 1 87 ? 6.921 -13.615 -3.721 1.00 86.31 87 LYS A CA 1
ATOM 626 C C . LYS A 1 87 ? 7.360 -13.422 -2.272 1.00 86.31 87 LYS A C 1
ATOM 628 O O . LYS A 1 87 ? 7.286 -14.363 -1.483 1.00 86.31 87 LYS A O 1
ATOM 633 N N . GLY A 1 88 ? 7.812 -12.215 -1.932 1.00 78.62 88 GLY A N 1
ATOM 634 C CA . GLY A 1 88 ? 8.144 -11.831 -0.564 1.00 78.62 88 GLY A CA 1
ATOM 635 C C . GLY A 1 88 ? 6.956 -11.992 0.391 1.00 78.62 88 GLY A C 1
ATOM 636 O O . GLY A 1 88 ? 5.791 -11.867 0.014 1.00 78.62 88 GLY A O 1
ATOM 637 N N . SER A 1 89 ? 7.235 -12.242 1.669 1.00 83.06 89 SER A N 1
ATOM 638 C CA . SER A 1 89 ? 6.193 -12.531 2.665 1.00 83.06 89 SER A CA 1
ATOM 639 C C . SER A 1 89 ? 5.444 -11.290 3.177 1.00 83.06 89 SER A C 1
ATOM 641 O O . SER A 1 89 ? 4.688 -11.395 4.140 1.00 83.06 89 SER A O 1
ATOM 643 N N . ALA A 1 90 ? 5.666 -10.108 2.591 1.00 85.81 90 ALA A N 1
ATOM 644 C CA . ALA A 1 90 ? 5.088 -8.848 3.066 1.00 85.81 90 ALA A CA 1
ATOM 645 C C . ALA A 1 90 ? 3.573 -8.713 2.823 1.00 85.81 90 ALA A C 1
ATOM 647 O O . ALA A 1 90 ? 2.926 -7.884 3.467 1.00 85.81 90 ALA A O 1
ATOM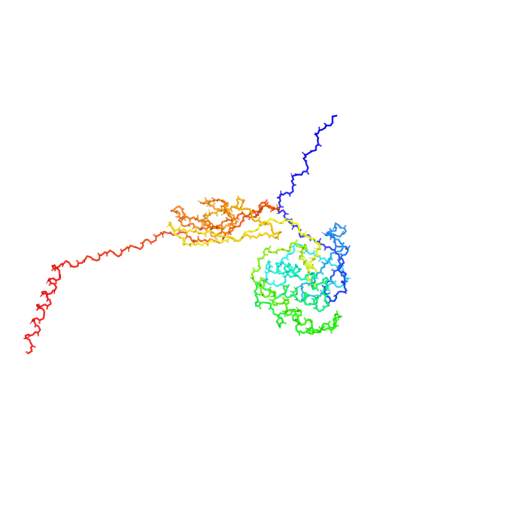 648 N N . GLY A 1 91 ? 2.990 -9.486 1.900 1.00 89.44 91 GLY A N 1
ATOM 649 C CA . GLY A 1 91 ? 1.560 -9.407 1.589 1.00 89.44 91 GLY A CA 1
ATOM 650 C C . GLY A 1 91 ? 1.121 -7.972 1.257 1.00 89.44 91 GLY A C 1
ATOM 651 O O . GLY A 1 91 ? 1.749 -7.293 0.444 1.00 89.44 91 GLY A O 1
ATOM 652 N N . ALA A 1 92 ? 0.069 -7.481 1.920 1.00 90.25 92 ALA A N 1
ATOM 653 C CA . ALA A 1 92 ? -0.454 -6.126 1.710 1.00 90.25 92 ALA A CA 1
ATOM 654 C C . ALA A 1 92 ? 0.580 -5.014 1.981 1.00 90.25 92 ALA A C 1
ATOM 656 O O . ALA A 1 92 ? 0.532 -3.967 1.338 1.00 90.25 92 ALA A O 1
ATOM 657 N N . ALA A 1 93 ? 1.545 -5.234 2.884 1.00 93.19 93 ALA A N 1
ATOM 658 C CA . ALA A 1 93 ? 2.630 -4.278 3.106 1.00 93.19 93 ALA A CA 1
ATOM 659 C C . ALA A 1 93 ? 3.569 -4.183 1.889 1.00 93.19 93 ALA A C 1
ATOM 661 O O . ALA A 1 93 ? 4.074 -3.105 1.588 1.00 93.19 93 ALA A O 1
ATOM 662 N N . GLY A 1 94 ? 3.765 -5.284 1.156 1.00 95.38 94 GLY A N 1
ATOM 663 C CA . GLY A 1 94 ? 4.537 -5.293 -0.088 1.00 95.38 94 GLY A CA 1
ATOM 664 C C . GLY A 1 94 ? 3.820 -4.540 -1.208 1.00 95.38 94 GLY A C 1
ATOM 665 O O . GLY A 1 94 ? 4.432 -3.744 -1.913 1.00 95.38 94 GLY A O 1
ATOM 666 N N . GLU A 1 95 ? 2.504 -4.717 -1.328 1.00 94.94 95 GLU A N 1
ATOM 667 C CA . GLU A 1 95 ? 1.700 -3.983 -2.312 1.00 94.94 95 GLU A CA 1
ATOM 668 C C . GLU A 1 95 ? 1.698 -2.471 -2.033 1.00 94.94 95 GLU A C 1
ATOM 670 O O . GLU A 1 95 ? 1.885 -1.664 -2.950 1.00 94.94 95 GLU A O 1
ATOM 675 N N . ALA A 1 96 ? 1.563 -2.085 -0.760 1.00 94.81 96 ALA A N 1
ATOM 676 C CA . ALA A 1 96 ? 1.723 -0.702 -0.321 1.00 94.81 96 ALA A CA 1
ATOM 677 C C . ALA A 1 96 ? 3.125 -0.159 -0.645 1.00 94.81 96 ALA A C 1
ATOM 679 O O . ALA A 1 96 ? 3.250 0.966 -1.127 1.00 94.81 96 ALA A O 1
ATOM 680 N N . ALA A 1 97 ? 4.172 -0.961 -0.437 1.00 97.19 97 ALA A N 1
ATOM 681 C CA . ALA A 1 97 ? 5.546 -0.575 -0.731 1.00 97.19 97 ALA A CA 1
ATOM 682 C C . ALA A 1 97 ? 5.799 -0.345 -2.230 1.00 97.19 97 ALA A C 1
ATOM 684 O O . ALA A 1 97 ? 6.414 0.662 -2.579 1.00 97.19 97 ALA A O 1
ATOM 685 N N . ILE A 1 98 ? 5.286 -1.207 -3.121 1.00 97.56 98 ILE A N 1
ATOM 686 C CA . ILE A 1 98 ? 5.379 -0.995 -4.580 1.00 97.56 98 ILE A CA 1
ATOM 687 C C . ILE A 1 98 ? 4.667 0.301 -4.973 1.00 97.56 98 ILE A C 1
ATOM 689 O O . ILE A 1 98 ? 5.230 1.113 -5.709 1.00 97.56 98 ILE A O 1
ATOM 693 N N . ASN A 1 99 ? 3.456 0.519 -4.446 1.00 96.56 99 ASN A N 1
ATOM 694 C CA . ASN A 1 99 ? 2.709 1.754 -4.672 1.00 96.56 99 ASN A CA 1
ATOM 695 C C . ASN A 1 99 ? 3.520 2.978 -4.244 1.00 96.56 99 ASN A C 1
ATOM 697 O O . ASN A 1 99 ? 3.632 3.931 -5.006 1.00 96.56 99 ASN A O 1
ATOM 701 N N . TRP A 1 100 ? 4.112 2.942 -3.050 1.00 97.38 100 TRP A N 1
ATOM 702 C CA . TRP A 1 100 ? 4.901 4.048 -2.518 1.00 97.38 100 TRP A CA 1
ATOM 703 C C . TRP A 1 100 ? 6.153 4.311 -3.355 1.00 97.38 100 TRP A C 1
ATOM 705 O O . TRP A 1 100 ? 6.410 5.453 -3.727 1.00 97.38 100 TRP A O 1
ATOM 715 N N . VAL A 1 101 ? 6.910 3.272 -3.719 1.00 97.94 101 VAL A N 1
ATOM 716 C CA . VAL A 1 101 ? 8.123 3.435 -4.534 1.00 97.94 101 VAL A CA 1
ATOM 717 C C . VAL A 1 101 ? 7.793 4.048 -5.893 1.00 97.94 101 VAL A C 1
ATOM 719 O O . VAL A 1 101 ? 8.450 5.002 -6.308 1.00 97.94 101 VAL A O 1
ATOM 722 N N . LEU A 1 102 ? 6.766 3.551 -6.580 1.00 97.94 102 LEU A N 1
ATOM 723 C CA . LEU A 1 102 ? 6.375 4.096 -7.877 1.00 97.94 102 LEU A CA 1
ATOM 724 C C . LEU A 1 102 ? 5.803 5.514 -7.749 1.00 97.94 102 LEU A C 1
ATOM 726 O O . LEU A 1 102 ? 6.188 6.385 -8.523 1.00 97.94 102 LEU A O 1
ATOM 730 N N . ASP A 1 103 ? 4.969 5.793 -6.749 1.00 95.12 103 ASP A N 1
ATOM 731 C CA . ASP A 1 103 ? 4.421 7.136 -6.522 1.00 95.12 103 ASP A CA 1
ATOM 732 C C . ASP A 1 103 ? 5.525 8.181 -6.291 1.00 95.12 103 ASP A C 1
ATOM 734 O O . ASP A 1 103 ? 5.507 9.257 -6.889 1.00 95.12 103 ASP A O 1
ATOM 738 N N . GLN A 1 104 ? 6.533 7.839 -5.484 1.00 96.38 104 GLN A N 1
ATOM 739 C CA . GLN A 1 104 ? 7.612 8.759 -5.122 1.00 96.38 104 GLN A CA 1
ATOM 740 C C . GLN A 1 104 ? 8.708 8.875 -6.196 1.00 96.38 104 GLN A C 1
ATOM 742 O O . GLN A 1 104 ? 9.285 9.952 -6.380 1.00 96.38 104 GLN A O 1
ATOM 747 N N . TYR A 1 105 ? 9.013 7.787 -6.911 1.00 98.12 105 TYR A N 1
ATOM 748 C CA . TYR A 1 105 ? 10.212 7.706 -7.754 1.00 98.12 105 TYR A CA 1
ATOM 749 C C . TYR A 1 105 ? 9.941 7.509 -9.247 1.00 98.12 105 TYR A C 1
ATOM 751 O O . TYR A 1 105 ? 10.869 7.657 -10.041 1.00 98.12 105 TYR A O 1
ATOM 759 N N . TYR A 1 106 ? 8.702 7.268 -9.688 1.00 97.88 106 TYR A N 1
ATOM 760 C CA . TYR A 1 106 ? 8.410 7.103 -11.118 1.00 97.88 106 TYR A CA 1
ATOM 761 C C . TYR A 1 106 ? 8.863 8.311 -11.954 1.00 97.88 106 TYR A C 1
ATOM 763 O O . TYR A 1 106 ? 9.577 8.166 -12.944 1.00 97.88 106 TYR A O 1
ATOM 771 N N . VAL A 1 107 ? 8.522 9.535 -11.550 1.00 97.25 107 VAL A N 1
ATOM 772 C CA . VAL A 1 107 ? 8.890 10.725 -12.340 1.00 97.25 107 VAL A CA 1
ATOM 773 C C . VAL A 1 107 ? 10.396 10.976 -12.309 1.00 97.25 107 VAL A C 1
ATOM 775 O O . VAL A 1 107 ? 11.000 11.242 -13.347 1.00 97.25 107 VAL A O 1
ATOM 778 N N . SER A 1 108 ? 10.999 10.914 -11.123 1.00 97.44 108 SER A N 1
ATOM 779 C CA . SER A 1 108 ? 12.389 11.314 -10.900 1.00 97.44 108 SER A CA 1
ATOM 780 C C . SER A 1 108 ? 13.399 10.260 -11.354 1.00 97.44 108 SER A C 1
ATOM 782 O O . SER A 1 108 ? 14.435 10.632 -11.894 1.00 97.44 108 SER A O 1
ATOM 784 N N . TYR A 1 109 ? 13.109 8.968 -11.163 1.00 98.12 109 TYR A N 1
ATOM 785 C CA . TYR A 1 109 ? 14.028 7.872 -11.487 1.00 98.12 109 TYR A CA 1
ATOM 786 C C . TYR A 1 109 ? 13.688 7.215 -12.819 1.00 98.12 109 TYR A C 1
ATOM 788 O O . TYR A 1 109 ? 14.600 6.892 -13.573 1.00 98.12 109 TYR A O 1
ATOM 796 N N . TYR A 1 110 ? 12.403 7.033 -13.140 1.00 97.94 110 TYR A N 1
ATOM 797 C CA . TYR A 1 110 ? 12.020 6.384 -14.392 1.00 97.94 110 TYR A CA 1
ATOM 798 C C . TYR A 1 110 ? 11.916 7.364 -15.562 1.00 97.94 110 TYR A C 1
ATOM 800 O O . TYR A 1 110 ? 12.704 7.303 -16.508 1.00 97.94 110 TYR A O 1
ATOM 808 N N . LYS A 1 111 ? 10.961 8.296 -15.488 1.00 96.38 111 LYS A N 1
ATOM 809 C CA . LYS A 1 111 ? 10.583 9.161 -16.615 1.00 96.38 111 LYS A CA 1
ATOM 810 C C . LYS A 1 111 ? 11.696 10.133 -16.998 1.00 96.38 111 LYS A C 1
ATOM 812 O O . LYS A 1 111 ? 12.041 10.242 -18.172 1.00 96.38 111 LYS A O 1
ATOM 817 N N . ASN A 1 112 ? 12.275 10.796 -15.999 1.00 97.12 112 ASN A N 1
ATOM 818 C CA . ASN A 1 112 ? 13.290 11.833 -16.191 1.00 97.12 112 ASN A CA 1
ATOM 819 C C . ASN A 1 112 ? 14.689 11.410 -15.721 1.00 97.12 112 ASN A C 1
ATOM 821 O O . ASN A 1 112 ? 15.627 12.196 -15.847 1.00 97.12 112 ASN A O 1
ATOM 825 N N . GLY A 1 113 ? 14.822 10.211 -15.150 1.00 96.25 113 GLY A N 1
ATOM 826 C CA . GLY A 1 113 ? 16.077 9.749 -14.572 1.00 96.25 113 GLY A CA 1
ATOM 827 C C . GLY A 1 113 ? 17.061 9.198 -15.603 1.00 96.25 113 GLY A C 1
ATOM 828 O O . GLY A 1 113 ? 16.686 8.837 -16.725 1.00 96.25 113 GLY A O 1
ATOM 829 N N . SER A 1 114 ? 18.330 9.123 -15.200 1.00 97.00 114 SER A N 1
ATOM 830 C CA . SER A 1 114 ? 19.384 8.428 -15.943 1.00 97.00 114 SER A CA 1
ATOM 831 C C . SER A 1 114 ? 19.184 6.906 -15.913 1.00 97.00 114 SER A C 1
ATOM 833 O O . SER A 1 114 ? 18.376 6.390 -15.139 1.00 97.00 114 SER A O 1
ATOM 835 N N . ILE A 1 115 ? 19.936 6.161 -16.729 1.00 96.38 115 ILE A N 1
ATOM 836 C CA . ILE A 1 115 ? 19.873 4.687 -16.734 1.00 96.38 115 ILE A CA 1
ATOM 837 C C . ILE A 1 115 ? 20.242 4.125 -15.356 1.00 96.38 115 ILE A C 1
ATOM 839 O O . ILE A 1 115 ? 19.589 3.208 -14.870 1.00 96.38 115 ILE A O 1
ATOM 843 N N . GLU A 1 116 ? 21.215 4.729 -14.681 1.00 96.44 116 GLU A N 1
ATOM 844 C CA . GLU A 1 116 ? 21.611 4.393 -13.316 1.00 96.44 116 GLU A CA 1
ATOM 845 C C . GLU A 1 116 ? 20.444 4.553 -12.326 1.00 96.44 116 GLU A C 1
ATOM 847 O O . GLU A 1 116 ? 20.207 3.684 -11.487 1.00 96.44 116 GLU A O 1
ATOM 852 N N . GLN A 1 117 ? 19.666 5.633 -12.446 1.00 97.69 117 GLN A N 1
ATOM 853 C CA . GLN A 1 117 ? 18.484 5.852 -11.607 1.00 97.69 117 GLN A CA 1
ATOM 854 C C . GLN A 1 117 ? 17.357 4.873 -11.952 1.00 97.69 117 GLN A C 1
ATOM 856 O O . GLN A 1 117 ? 16.721 4.324 -11.054 1.00 97.69 117 GLN A O 1
ATOM 861 N N . ARG A 1 118 ? 17.141 4.577 -13.237 1.00 97.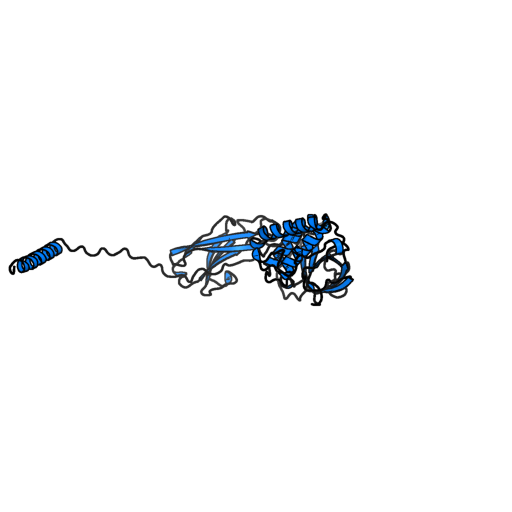69 118 ARG A N 1
ATOM 862 C CA . ARG A 1 118 ? 16.177 3.552 -13.655 1.00 97.69 118 ARG A CA 1
ATOM 863 C C . ARG A 1 118 ? 16.553 2.186 -13.092 1.00 97.69 118 ARG A C 1
ATOM 865 O O . ARG A 1 118 ? 15.703 1.545 -12.476 1.00 97.69 118 ARG A O 1
ATOM 872 N N . ARG A 1 119 ? 17.814 1.754 -13.229 1.00 95.38 119 ARG A N 1
ATOM 873 C CA . ARG A 1 119 ? 18.296 0.495 -12.633 1.00 95.38 119 ARG A CA 1
ATOM 874 C C . ARG A 1 119 ? 18.069 0.503 -11.129 1.00 95.38 119 ARG A C 1
ATOM 876 O O . ARG A 1 119 ? 17.485 -0.442 -10.619 1.00 95.38 119 ARG A O 1
ATOM 883 N N . ALA A 1 120 ? 18.425 1.576 -10.423 1.00 95.94 120 ALA A N 1
ATOM 884 C CA . ALA A 1 120 ? 18.166 1.670 -8.987 1.00 95.94 120 ALA A CA 1
ATOM 885 C C . ALA A 1 120 ? 16.683 1.427 -8.638 1.00 95.94 120 ALA A C 1
ATOM 887 O O . ALA A 1 120 ? 16.390 0.667 -7.714 1.00 95.94 120 ALA A O 1
ATOM 888 N N . LEU A 1 121 ? 15.751 1.999 -9.410 1.00 97.62 121 LEU A N 1
ATOM 889 C CA . LEU A 1 121 ? 14.315 1.748 -9.254 1.00 97.62 121 LEU A CA 1
ATOM 890 C C . LEU A 1 121 ? 13.942 0.277 -9.510 1.00 97.62 121 LEU A C 1
ATOM 892 O O . LEU A 1 121 ? 13.192 -0.300 -8.727 1.00 97.62 121 LEU A O 1
ATOM 896 N N . GLN A 1 122 ? 14.481 -0.348 -10.562 1.00 96.69 122 GLN A N 1
ATOM 897 C CA . GLN A 1 122 ? 14.255 -1.769 -10.860 1.00 96.69 122 GLN A CA 1
ATOM 898 C C . GLN A 1 122 ? 14.689 -2.680 -9.701 1.00 96.69 122 GLN A C 1
ATOM 900 O O . GLN A 1 122 ? 13.963 -3.609 -9.347 1.00 96.69 122 GLN A O 1
ATOM 905 N N . TYR A 1 123 ? 15.835 -2.393 -9.078 1.00 95.31 123 TYR A N 1
ATOM 906 C CA . TYR A 1 123 ? 16.318 -3.155 -7.924 1.00 95.31 123 TYR A CA 1
ATOM 907 C C . TYR A 1 123 ? 15.445 -2.959 -6.690 1.00 95.31 123 TYR A C 1
ATOM 909 O O . TYR A 1 123 ? 15.167 -3.928 -5.997 1.00 95.31 123 TYR A O 1
ATOM 917 N N . ALA A 1 124 ? 14.945 -1.746 -6.445 1.00 96.06 124 ALA A N 1
ATOM 918 C CA . ALA A 1 124 ? 13.989 -1.518 -5.363 1.00 96.06 124 ALA A CA 1
ATOM 919 C C . ALA A 1 124 ? 12.681 -2.301 -5.564 1.00 96.06 124 ALA A C 1
ATOM 921 O O . ALA A 1 124 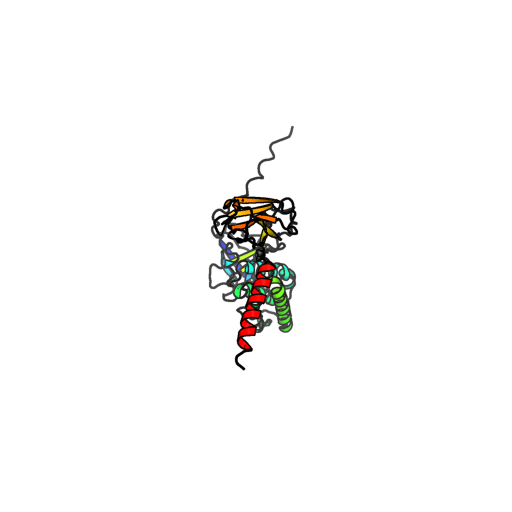? 12.148 -2.869 -4.613 1.00 96.06 124 ALA A O 1
ATOM 922 N N . LEU A 1 125 ? 12.180 -2.378 -6.801 1.00 97.00 125 LEU A N 1
ATOM 923 C CA . LEU A 1 125 ? 11.004 -3.189 -7.118 1.00 97.00 125 LEU A CA 1
ATOM 924 C C . LEU A 1 125 ? 11.263 -4.686 -6.899 1.00 97.00 125 LEU A C 1
ATOM 926 O O . LEU A 1 125 ? 10.404 -5.373 -6.349 1.00 97.00 125 LEU A O 1
ATOM 930 N N . TRP A 1 126 ? 12.446 -5.185 -7.262 1.00 95.75 126 TRP A N 1
ATOM 931 C CA . TRP A 1 126 ? 12.844 -6.562 -6.966 1.00 95.75 126 TRP A CA 1
ATOM 932 C C . TRP A 1 126 ? 13.025 -6.831 -5.479 1.00 95.75 126 TRP A C 1
ATOM 934 O O . TRP A 1 126 ? 12.567 -7.865 -5.002 1.00 95.75 126 TRP A O 1
ATOM 944 N N . GLU A 1 127 ? 13.626 -5.909 -4.737 1.00 94.62 127 GLU A N 1
ATOM 945 C CA . GLU A 1 127 ? 13.749 -6.013 -3.284 1.00 94.62 127 GLU A CA 1
ATOM 946 C C . GLU A 1 127 ? 12.376 -6.213 -2.642 1.00 94.62 127 GLU A C 1
ATOM 948 O O . GLU A 1 127 ? 12.161 -7.143 -1.869 1.00 94.62 127 GLU A O 1
ATOM 953 N N . ILE A 1 128 ? 11.407 -5.375 -3.020 1.00 95.38 128 ILE A N 1
ATOM 954 C CA . ILE A 1 128 ? 10.051 -5.455 -2.479 1.00 95.38 128 ILE A CA 1
ATOM 955 C C . ILE A 1 128 ? 9.349 -6.733 -2.941 1.00 95.38 128 ILE A C 1
ATOM 957 O O . ILE A 1 128 ? 8.678 -7.396 -2.152 1.00 95.38 128 ILE A O 1
ATOM 961 N N . GLY A 1 129 ? 9.507 -7.085 -4.216 1.00 94.62 129 GLY A N 1
ATOM 962 C CA . GLY A 1 129 ? 8.853 -8.238 -4.816 1.00 94.62 129 GLY A CA 1
ATOM 963 C C . GLY A 1 129 ? 9.334 -9.591 -4.280 1.00 94.62 129 GLY A C 1
ATOM 964 O O . GLY A 1 129 ? 8.579 -10.563 -4.339 1.00 94.62 129 GLY A O 1
ATOM 965 N N . ASN A 1 130 ? 10.558 -9.667 -3.747 1.00 93.19 130 ASN A N 1
ATOM 966 C CA . ASN A 1 130 ? 11.221 -10.933 -3.414 1.00 93.19 130 ASN A CA 1
ATOM 967 C C . ASN A 1 130 ? 11.635 -11.040 -1.940 1.00 93.19 130 ASN A C 1
ATOM 969 O O . ASN A 1 130 ? 11.433 -12.094 -1.340 1.00 93.19 130 ASN A O 1
ATOM 973 N N . ASP A 1 131 ? 12.175 -9.972 -1.351 1.00 91.81 131 ASP A N 1
ATOM 974 C CA . ASP A 1 131 ? 12.897 -10.038 -0.073 1.00 91.81 131 ASP A CA 1
ATOM 975 C C . ASP A 1 131 ? 12.184 -9.295 1.066 1.00 91.81 131 ASP A C 1
ATOM 977 O O . ASP A 1 131 ? 12.232 -9.725 2.224 1.00 91.81 131 ASP A O 1
ATOM 981 N N . TYR A 1 132 ? 11.470 -8.208 0.755 1.00 92.69 132 TYR A N 1
ATOM 982 C CA . TYR A 1 132 ? 10.771 -7.420 1.763 1.00 92.69 132 TYR A CA 1
ATOM 983 C C . TYR A 1 132 ? 9.705 -8.251 2.486 1.00 92.69 132 TYR A C 1
ATOM 985 O O . TYR A 1 132 ? 8.831 -8.874 1.878 1.00 92.69 132 TYR A O 1
ATOM 993 N N . ASN A 1 133 ? 9.751 -8.220 3.818 1.00 91.12 133 ASN A N 1
ATOM 994 C CA . ASN A 1 133 ? 8.835 -8.956 4.692 1.00 91.12 133 ASN A CA 1
ATOM 995 C C . ASN A 1 133 ? 8.012 -8.046 5.619 1.00 91.12 133 ASN A C 1
ATOM 997 O O . ASN A 1 133 ? 7.427 -8.525 6.588 1.00 91.12 133 ASN A O 1
ATOM 1001 N N . GLY A 1 134 ? 7.995 -6.737 5.352 1.00 89.75 134 GLY A N 1
ATOM 1002 C CA . GLY A 1 134 ? 7.362 -5.736 6.216 1.00 89.75 134 GLY A CA 1
ATOM 1003 C C . GLY A 1 134 ? 8.335 -5.016 7.157 1.00 89.75 134 GLY A C 1
ATOM 1004 O O . GLY A 1 134 ? 7.973 -4.010 7.761 1.00 89.75 134 GLY A O 1
ATOM 1005 N N . THR A 1 135 ? 9.587 -5.474 7.276 1.00 91.19 135 THR A N 1
ATOM 1006 C CA . THR A 1 135 ? 10.564 -4.904 8.223 1.00 91.19 135 THR A CA 1
ATOM 1007 C C . THR A 1 135 ? 11.701 -4.159 7.527 1.00 91.19 135 THR A C 1
ATOM 1009 O O . THR A 1 135 ? 12.147 -4.545 6.448 1.00 91.19 135 THR A O 1
ATOM 1012 N N . ALA A 1 136 ? 12.253 -3.129 8.179 1.00 91.38 136 ALA A N 1
ATOM 1013 C CA . ALA A 1 136 ? 13.422 -2.402 7.667 1.00 91.38 136 ALA A CA 1
ATOM 1014 C C . ALA A 1 136 ? 14.644 -3.310 7.456 1.00 91.38 136 ALA A C 1
ATOM 1016 O O . ALA A 1 136 ? 15.460 -3.059 6.574 1.00 91.38 136 ALA A O 1
ATOM 1017 N N . ALA A 1 137 ? 14.773 -4.351 8.286 1.00 90.88 137 ALA A N 1
ATOM 1018 C CA . ALA A 1 137 ? 15.884 -5.293 8.239 1.00 90.88 137 ALA A CA 1
ATOM 1019 C C . ALA A 1 137 ? 15.861 -6.175 6.983 1.00 90.88 137 ALA A C 1
ATOM 1021 O O . ALA A 1 137 ? 16.914 -6.624 6.555 1.00 90.88 137 ALA A O 1
ATOM 1022 N N . SER A 1 138 ? 14.680 -6.400 6.397 1.00 91.31 138 SER A N 1
ATOM 1023 C CA . SER A 1 138 ? 14.542 -7.160 5.148 1.00 91.31 138 SER A CA 1
ATOM 1024 C C . SER A 1 138 ? 14.920 -6.381 3.892 1.00 91.31 138 SER A C 1
ATOM 1026 O O . SER A 1 138 ? 14.948 -6.967 2.824 1.00 91.31 138 SER A O 1
ATOM 1028 N N . ILE A 1 139 ? 15.199 -5.080 4.019 1.00 91.31 139 ILE A N 1
ATOM 1029 C CA . ILE A 1 139 ? 15.693 -4.249 2.923 1.00 91.31 139 ILE A CA 1
ATOM 1030 C C . ILE A 1 139 ? 17.217 -4.260 3.022 1.0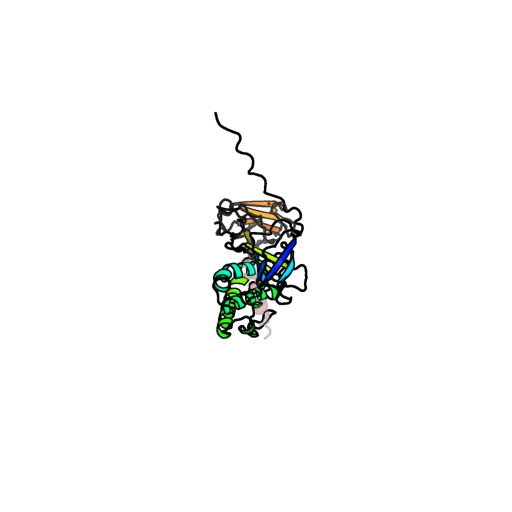0 91.31 139 ILE A C 1
ATOM 1032 O O . ILE A 1 139 ? 17.783 -3.647 3.931 1.00 91.31 139 ILE A O 1
ATOM 1036 N N . ASP A 1 140 ? 17.911 -4.941 2.121 1.00 87.75 140 ASP A N 1
ATOM 1037 C CA . ASP A 1 140 ? 19.362 -5.090 2.215 1.00 87.75 140 ASP A CA 1
ATOM 1038 C C . ASP A 1 140 ? 20.035 -5.090 0.839 1.00 87.75 140 ASP A C 1
ATOM 1040 O O . ASP A 1 140 ? 19.787 -5.927 -0.012 1.00 87.75 140 ASP A O 1
ATOM 1044 N N . VAL A 1 141 ? 20.966 -4.157 0.636 1.00 84.25 141 VAL A N 1
ATOM 1045 C CA . VAL A 1 141 ? 21.721 -4.011 -0.621 1.00 84.25 141 VAL A CA 1
ATOM 1046 C C . VAL A 1 141 ? 22.774 -5.108 -0.837 1.00 84.25 141 VAL A C 1
ATOM 1048 O O . VAL A 1 141 ? 23.347 -5.216 -1.926 1.00 84.25 141 VAL A O 1
ATOM 1051 N N . ALA A 1 142 ? 23.097 -5.870 0.210 1.00 83.62 142 ALA A N 1
ATOM 1052 C CA . ALA A 1 142 ? 24.117 -6.915 0.200 1.00 83.62 142 ALA A CA 1
ATOM 1053 C C . ALA A 1 142 ? 23.535 -8.329 0.359 1.00 83.62 142 ALA A C 1
ATOM 1055 O O . ALA A 1 142 ? 24.231 -9.309 0.085 1.00 83.62 142 ALA A O 1
ATOM 1056 N N . ALA A 1 143 ? 22.279 -8.442 0.791 1.00 79.88 143 ALA A N 1
ATOM 1057 C CA . ALA A 1 143 ? 21.567 -9.704 0.933 1.00 79.88 143 ALA A CA 1
ATOM 1058 C C . ALA A 1 143 ? 20.382 -9.769 -0.047 1.00 79.88 143 ALA A C 1
ATOM 1060 O O . ALA A 1 143 ? 20.220 -8.900 -0.896 1.00 79.88 143 ALA A O 1
ATOM 1061 N N . GLY A 1 144 ? 19.603 -10.847 0.018 1.00 80.75 144 GLY A N 1
ATOM 1062 C CA . GLY A 1 144 ? 18.415 -11.009 -0.820 1.00 80.75 144 GLY A CA 1
ATOM 1063 C C . GLY A 1 144 ? 18.687 -11.464 -2.254 1.00 80.75 144 GLY A C 1
ATOM 1064 O O . GLY A 1 144 ? 19.803 -11.873 -2.613 1.00 80.75 144 GLY A O 1
ATOM 1065 N N . ALA A 1 145 ? 17.619 -11.454 -3.045 1.00 82.94 145 ALA A N 1
ATOM 1066 C CA . ALA A 1 145 ? 17.580 -11.848 -4.441 1.00 82.94 145 ALA A CA 1
ATOM 1067 C C . ALA A 1 145 ? 18.060 -10.730 -5.370 1.00 82.94 145 ALA A C 1
ATOM 1069 O O . ALA A 1 145 ? 18.673 -11.045 -6.386 1.00 82.94 145 ALA A O 1
ATOM 1070 N N . SER A 1 146 ? 17.805 -9.457 -5.042 1.00 79.31 146 SER A N 1
ATOM 1071 C CA . SER A 1 146 ? 18.125 -8.318 -5.913 1.00 79.31 146 SER A CA 1
ATOM 1072 C C . SER A 1 146 ? 19.648 -8.104 -6.052 1.00 79.31 146 SER A C 1
ATOM 1074 O O . SER A 1 146 ? 20.156 -8.134 -7.163 1.00 79.31 146 SER A O 1
ATOM 1076 N N . ARG A 1 147 ? 20.407 -7.992 -4.948 1.00 82.00 147 ARG A N 1
ATOM 1077 C CA . ARG A 1 147 ? 21.887 -7.840 -4.886 1.00 82.00 147 ARG A CA 1
ATOM 1078 C C . ARG A 1 147 ? 22.481 -6.741 -5.795 1.00 82.00 147 ARG A C 1
ATOM 1080 O O . ARG A 1 147 ? 23.378 -7.023 -6.594 1.00 82.00 147 ARG A O 1
ATOM 1087 N N . PRO A 1 148 ? 22.081 -5.466 -5.637 1.00 82.06 148 PRO A N 1
ATOM 1088 C CA . PRO A 1 148 ? 22.550 -4.362 -6.487 1.00 82.06 148 PRO A CA 1
ATOM 1089 C C . PRO A 1 148 ? 24.066 -4.133 -6.459 1.00 82.06 148 PRO A C 1
ATOM 1091 O O . PRO A 1 148 ? 24.632 -3.638 -7.425 1.00 82.06 148 PRO A O 1
ATOM 1094 N N . SER A 1 149 ? 24.757 -4.506 -5.382 1.00 75.31 149 SER A N 1
ATOM 1095 C CA . SER A 1 149 ? 26.213 -4.322 -5.271 1.00 75.31 149 SER A CA 1
ATOM 1096 C C . SER A 1 149 ? 27.045 -5.199 -6.220 1.00 75.31 149 SER A C 1
ATOM 1098 O O . SER A 1 149 ? 28.232 -4.927 -6.396 1.00 75.31 149 SER A O 1
ATOM 1100 N N . ALA A 1 150 ? 26.448 -6.231 -6.825 1.00 80.00 150 ALA A N 1
ATOM 1101 C CA . ALA A 1 150 ? 27.112 -7.137 -7.765 1.00 80.00 150 ALA A CA 1
ATOM 1102 C C . ALA A 1 150 ? 26.876 -6.779 -9.246 1.00 80.00 150 ALA A C 1
ATOM 1104 O O . ALA A 1 150 ? 27.370 -7.479 -10.124 1.00 80.00 150 ALA A O 1
ATOM 1105 N N . GLU A 1 151 ? 26.109 -5.724 -9.511 1.00 84.50 151 GLU A N 1
ATOM 1106 C CA . GLU A 1 151 ? 25.677 -5.328 -10.849 1.00 84.50 151 GLU A CA 1
ATOM 1107 C C . GLU A 1 151 ? 26.752 -4.536 -11.605 1.00 84.50 151 GLU A C 1
ATOM 1109 O O . GLU A 1 151 ? 27.387 -3.654 -11.022 1.00 84.50 151 GLU A O 1
ATOM 1114 N N . ASP A 1 152 ? 26.880 -4.778 -12.913 1.00 88.62 152 ASP A N 1
ATOM 1115 C CA . ASP A 1 152 ? 27.573 -3.887 -13.850 1.00 88.62 152 ASP A CA 1
ATOM 1116 C C . ASP A 1 152 ? 26.539 -3.127 -14.693 1.00 88.62 152 ASP A C 1
ATOM 1118 O O . ASP A 1 152 ? 25.945 -3.658 -15.633 1.00 88.62 152 ASP A O 1
ATOM 1122 N N . VAL A 1 153 ? 26.314 -1.852 -14.360 1.00 89.19 153 VAL A N 1
ATOM 1123 C CA . VAL A 1 153 ? 25.297 -1.026 -15.032 1.00 89.19 153 VAL A CA 1
ATOM 1124 C C . VAL A 1 153 ? 25.603 -0.807 -16.523 1.00 89.19 153 VAL A C 1
ATOM 1126 O O . VAL A 1 153 ? 24.705 -0.463 -17.298 1.00 89.19 153 VAL A O 1
ATOM 1129 N N . THR A 1 154 ? 26.855 -1.008 -16.951 1.00 89.19 154 THR A N 1
ATOM 1130 C CA . THR A 1 154 ? 27.263 -0.788 -18.343 1.00 89.19 154 THR A CA 1
ATOM 1131 C C . THR A 1 154 ? 26.693 -1.827 -19.303 1.00 89.19 154 THR A C 1
ATOM 1133 O O . THR A 1 154 ? 26.443 -1.505 -20.467 1.00 89.19 154 THR A O 1
ATOM 1136 N N . GLU A 1 155 ? 26.352 -3.022 -18.809 1.00 89.50 155 GLU A N 1
ATOM 1137 C CA . GLU A 1 155 ? 25.658 -4.059 -19.585 1.00 89.50 155 GLU A CA 1
ATOM 1138 C C . GLU A 1 155 ? 24.264 -3.608 -20.056 1.00 89.50 155 GLU A C 1
ATOM 1140 O O . GLU A 1 155 ? 23.746 -4.101 -21.058 1.00 89.50 155 GLU A O 1
ATOM 1145 N N . TYR A 1 156 ? 23.683 -2.615 -19.377 1.00 88.44 156 TYR A N 1
ATOM 1146 C CA . TYR A 1 156 ? 22.338 -2.093 -19.632 1.00 88.44 156 TYR A CA 1
ATOM 1147 C C . TYR A 1 156 ? 22.350 -0.679 -20.229 1.00 88.44 156 TYR A C 1
ATOM 1149 O O . TYR A 1 156 ? 21.342 0.029 -20.197 1.00 88.44 156 TYR A O 1
ATOM 1157 N N . GLY A 1 157 ? 23.495 -0.256 -20.773 1.00 89.56 157 GLY A N 1
ATOM 1158 C CA . GLY A 1 157 ? 23.678 1.060 -21.388 1.00 89.56 157 GLY A CA 1
ATOM 1159 C C . GLY A 1 157 ? 23.991 2.186 -20.401 1.00 89.56 157 GLY A C 1
ATOM 1160 O O . GLY A 1 157 ? 24.079 3.342 -20.817 1.00 89.56 157 GLY A O 1
ATOM 1161 N N . GLY A 1 158 ? 24.170 1.873 -19.114 1.00 90.88 158 GLY A N 1
ATOM 1162 C CA . GLY A 1 158 ? 24.712 2.810 -18.136 1.00 90.88 158 GLY A CA 1
ATOM 1163 C C . GLY A 1 158 ? 26.180 3.124 -18.416 1.00 90.88 158 GLY A C 1
ATOM 1164 O O . GLY A 1 158 ? 26.861 2.428 -19.168 1.00 90.88 158 GLY A O 1
ATOM 1165 N N . THR A 1 159 ? 26.687 4.192 -17.810 1.00 93.50 159 THR A N 1
ATOM 1166 C CA . THR A 1 159 ? 28.100 4.586 -17.975 1.00 93.50 159 THR A CA 1
ATOM 1167 C C . THR A 1 159 ? 28.797 4.897 -16.660 1.00 93.50 159 THR A C 1
ATOM 1169 O O . THR A 1 159 ? 30.025 4.962 -16.630 1.00 93.50 159 THR A O 1
ATOM 1172 N N . ASP A 1 160 ? 28.041 5.053 -15.571 1.00 94.44 160 ASP A N 1
ATOM 1173 C CA . ASP A 1 160 ? 28.583 5.451 -14.277 1.00 94.44 160 ASP A CA 1
ATOM 1174 C C . ASP A 1 160 ? 28.128 4.504 -13.155 1.00 94.44 160 ASP A C 1
ATOM 1176 O O . ASP A 1 160 ? 27.077 4.665 -12.530 1.00 94.44 160 ASP A O 1
ATOM 1180 N N . GLN A 1 161 ? 28.973 3.514 -12.860 1.00 93.62 161 GLN A N 1
ATOM 1181 C CA . GLN A 1 161 ? 28.742 2.567 -11.768 1.00 93.62 161 GLN A CA 1
ATOM 1182 C C . GLN A 1 161 ? 28.624 3.268 -10.404 1.00 93.62 161 GLN A C 1
ATOM 1184 O O . GLN A 1 161 ? 27.843 2.842 -9.553 1.00 93.62 161 GLN A O 1
ATOM 1189 N N . ALA A 1 162 ? 29.374 4.349 -10.170 1.00 93.31 162 ALA A N 1
ATOM 1190 C CA . ALA A 1 162 ? 29.331 5.064 -8.897 1.00 93.31 162 ALA A CA 1
ATOM 1191 C C . ALA A 1 162 ? 28.014 5.837 -8.739 1.00 93.31 162 ALA A C 1
ATOM 1193 O O . ALA A 1 162 ? 27.438 5.858 -7.646 1.00 93.31 162 ALA A O 1
ATOM 1194 N N . ALA A 1 163 ? 27.499 6.421 -9.824 1.00 95.12 163 ALA A N 1
ATOM 1195 C CA . ALA A 1 163 ? 26.182 7.047 -9.834 1.00 95.12 163 ALA A CA 1
ATOM 1196 C C . ALA A 1 163 ? 25.061 6.026 -9.598 1.00 95.12 163 ALA A C 1
ATOM 1198 O O . ALA A 1 163 ? 24.159 6.308 -8.807 1.00 95.12 163 ALA A O 1
ATOM 1199 N N . PHE A 1 164 ? 25.144 4.827 -10.185 1.00 94.88 164 PHE A N 1
ATOM 1200 C CA . PHE A 1 164 ? 24.219 3.730 -9.873 1.00 94.88 164 PHE A CA 1
ATOM 1201 C C . PHE A 1 164 ? 24.261 3.359 -8.389 1.00 94.88 164 PHE A C 1
ATOM 1203 O O . PHE A 1 164 ? 23.214 3.330 -7.736 1.00 94.88 164 PHE A O 1
ATOM 1210 N N . VAL A 1 165 ? 25.463 3.184 -7.829 1.00 92.31 165 VAL A N 1
ATOM 1211 C CA . VAL A 1 165 ? 25.644 2.881 -6.402 1.00 92.31 165 VAL A CA 1
ATOM 1212 C C . VAL A 1 165 ? 25.025 3.942 -5.501 1.00 92.31 165 VAL A C 1
ATOM 1214 O O . VAL A 1 165 ? 24.310 3.625 -4.546 1.00 92.31 165 VAL A O 1
ATOM 1217 N N . SER A 1 166 ? 25.248 5.211 -5.827 1.00 94.19 166 SER A N 1
ATOM 1218 C CA . SER A 1 166 ? 24.673 6.342 -5.103 1.00 94.19 166 SER A CA 1
ATOM 1219 C C . SER A 1 166 ? 23.141 6.374 -5.193 1.00 94.19 166 SER A C 1
ATOM 1221 O O . SER A 1 166 ? 22.457 6.560 -4.177 1.00 94.19 166 SER A O 1
ATOM 1223 N N . ALA A 1 167 ? 22.589 6.144 -6.389 1.00 95.38 167 ALA A N 1
ATOM 1224 C CA . ALA A 1 167 ? 21.153 6.158 -6.640 1.00 95.38 167 ALA A CA 1
ATOM 1225 C C . ALA A 1 167 ? 20.430 5.042 -5.873 1.00 95.38 167 ALA A C 1
ATOM 1227 O O . ALA A 1 167 ? 19.484 5.331 -5.135 1.00 95.38 167 ALA A O 1
ATOM 1228 N N . TYR A 1 168 ? 20.895 3.788 -5.964 1.00 92.94 168 TYR A N 1
ATOM 1229 C CA . TYR A 1 168 ? 20.245 2.701 -5.226 1.00 92.94 168 TYR A CA 1
ATOM 1230 C C . TYR A 1 168 ? 20.430 2.861 -3.716 1.00 92.94 168 TYR A C 1
ATOM 1232 O O . TYR A 1 168 ? 19.493 2.604 -2.965 1.00 92.94 168 TYR A O 1
ATOM 1240 N N . THR A 1 169 ? 21.586 3.345 -3.243 1.00 93.12 169 THR A N 1
ATOM 1241 C CA . THR A 1 169 ? 21.812 3.561 -1.802 1.00 93.12 169 THR A CA 1
ATOM 1242 C C . THR A 1 169 ? 20.826 4.588 -1.248 1.00 93.12 169 THR A C 1
ATOM 1244 O O . THR A 1 169 ? 20.232 4.381 -0.188 1.00 93.12 169 THR A O 1
ATOM 1247 N N . SER A 1 170 ? 20.605 5.680 -1.984 1.00 95.12 170 SER A N 1
ATOM 1248 C CA . SER A 1 170 ? 19.645 6.720 -1.605 1.00 95.12 170 SER A CA 1
ATOM 1249 C C . SER A 1 170 ? 18.219 6.172 -1.543 1.00 95.12 170 SER A C 1
ATOM 1251 O O . SER A 1 170 ? 17.511 6.401 -0.561 1.00 95.12 170 SER A O 1
ATOM 1253 N N . LEU A 1 171 ? 17.818 5.401 -2.556 1.00 95.62 171 LEU A N 1
ATOM 1254 C CA . LEU A 1 171 ? 16.493 4.794 -2.635 1.00 95.62 171 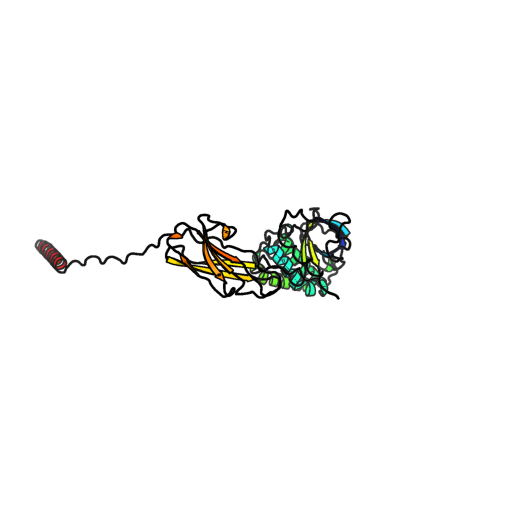LEU A CA 1
ATOM 1255 C C . LEU A 1 171 ? 16.258 3.768 -1.512 1.00 95.62 171 LEU A C 1
ATOM 1257 O O . LEU A 1 171 ? 15.238 3.828 -0.830 1.00 95.62 171 LEU A O 1
ATOM 1261 N N . TYR A 1 172 ? 17.222 2.882 -1.244 1.00 94.12 172 TYR A N 1
ATOM 1262 C CA . TYR A 1 172 ? 17.127 1.885 -0.170 1.00 94.12 172 TYR A CA 1
ATOM 1263 C C . TYR A 1 172 ? 17.059 2.525 1.218 1.00 94.12 172 TYR A C 1
ATOM 1265 O O . TYR A 1 172 ? 16.303 2.062 2.071 1.00 94.12 172 TYR A O 1
ATOM 1273 N N . ASN A 1 173 ? 17.799 3.611 1.454 1.00 95.00 173 ASN A N 1
ATOM 1274 C CA . ASN A 1 173 ? 17.707 4.351 2.712 1.00 95.00 173 ASN A CA 1
ATOM 1275 C C . ASN A 1 173 ? 16.320 4.976 2.908 1.00 95.00 173 ASN A C 1
ATOM 1277 O O . ASN A 1 173 ? 15.777 4.919 4.012 1.00 95.00 173 ASN A O 1
ATOM 1281 N N . ALA A 1 174 ? 15.723 5.521 1.845 1.00 97.12 174 ALA A N 1
ATOM 1282 C CA . ALA A 1 174 ? 14.363 6.043 1.900 1.00 97.12 174 ALA A CA 1
ATOM 1283 C C . ALA A 1 174 ? 13.340 4.927 2.166 1.00 97.12 174 ALA A C 1
ATOM 1285 O O . ALA A 1 174 ? 12.505 5.063 3.059 1.00 97.12 174 ALA A O 1
ATOM 1286 N N . MET A 1 175 ? 13.464 3.781 1.486 1.00 96.56 175 MET A N 1
ATOM 1287 C CA . MET A 1 175 ? 12.618 2.612 1.747 1.00 96.56 175 MET A CA 1
ATOM 1288 C C . MET A 1 175 ? 12.728 2.134 3.204 1.00 96.56 175 MET A C 1
ATOM 1290 O O . MET A 1 175 ? 11.710 1.926 3.862 1.00 96.56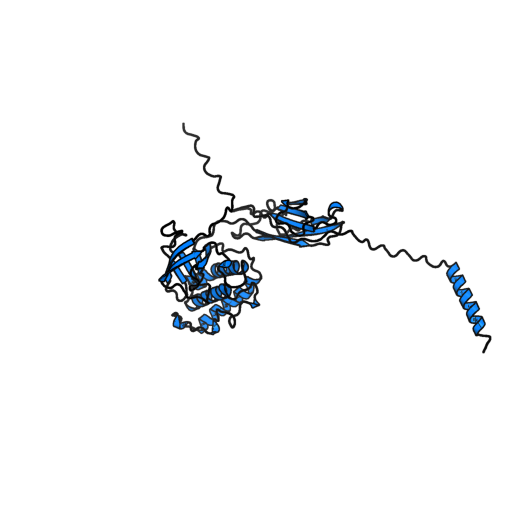 175 MET A O 1
ATOM 1294 N N . LYS A 1 176 ? 13.946 2.021 3.752 1.00 95.19 176 LYS A N 1
ATOM 1295 C CA . LYS A 1 176 ? 14.172 1.641 5.161 1.00 95.19 176 LYS A CA 1
ATOM 1296 C C . LYS A 1 176 ? 13.494 2.579 6.150 1.00 95.19 176 LYS A C 1
ATOM 1298 O O . LYS A 1 176 ? 13.010 2.119 7.181 1.00 95.19 176 LYS A O 1
ATOM 1303 N N . ALA A 1 177 ? 13.489 3.875 5.853 1.00 95.88 177 ALA A N 1
ATOM 1304 C CA . ALA A 1 177 ? 12.880 4.879 6.711 1.00 95.88 177 ALA A CA 1
ATOM 1305 C C . ALA A 1 177 ? 11.346 4.873 6.623 1.00 95.88 177 ALA A C 1
ATOM 1307 O O . ALA A 1 177 ? 10.679 5.064 7.637 1.00 95.88 177 ALA A O 1
ATOM 1308 N N . SER A 1 178 ? 10.787 4.664 5.428 1.00 96.31 178 SER A N 1
ATOM 1309 C CA . SER A 1 178 ? 9.358 4.871 5.173 1.00 96.31 178 SER A CA 1
ATOM 1310 C C . SER A 1 178 ? 8.518 3.598 5.245 1.00 96.31 178 SER A C 1
ATOM 1312 O O . SER A 1 178 ? 7.451 3.618 5.856 1.00 96.31 178 SER A O 1
ATOM 1314 N N . LEU A 1 179 ? 8.977 2.489 4.659 1.00 95.25 179 LEU A N 1
ATOM 1315 C CA . LEU A 1 179 ? 8.148 1.291 4.481 1.00 95.25 179 LEU A CA 1
ATOM 1316 C C . LEU A 1 179 ? 7.675 0.632 5.793 1.00 95.25 179 LEU A C 1
ATOM 1318 O O . LEU A 1 179 ? 6.506 0.269 5.860 1.00 95.25 179 LEU A O 1
ATOM 1322 N N . PRO A 1 180 ? 8.486 0.513 6.866 1.00 89.88 180 PRO A N 1
ATOM 1323 C CA . PRO A 1 180 ? 8.032 -0.123 8.110 1.00 89.88 180 PRO A CA 1
ATOM 1324 C C . PRO A 1 180 ? 6.873 0.601 8.810 1.00 89.88 180 PRO A C 1
ATOM 1326 O O . PRO A 1 180 ? 6.139 -0.017 9.573 1.00 89.88 180 PRO A O 1
ATOM 1329 N N . GLY A 1 181 ? 6.740 1.914 8.594 1.00 88.88 181 GLY A N 1
ATOM 1330 C CA . GLY A 1 181 ? 5.641 2.726 9.124 1.00 88.88 181 GLY A CA 1
ATOM 1331 C C . GLY A 1 181 ? 4.525 2.974 8.110 1.00 88.88 181 GLY A C 1
ATOM 1332 O O . GLY A 1 181 ? 3.563 3.676 8.421 1.00 88.88 181 GLY A O 1
ATOM 1333 N N . LEU A 1 182 ? 4.655 2.445 6.890 1.00 93.69 182 LEU A N 1
ATOM 1334 C CA . LEU A 1 182 ? 3.677 2.636 5.834 1.00 93.69 182 LEU A CA 1
ATOM 1335 C C . LEU A 1 182 ? 2.446 1.775 6.119 1.00 93.69 182 LEU A C 1
ATOM 1337 O O . LEU A 1 182 ? 2.540 0.567 6.331 1.00 93.69 182 LEU A O 1
ATOM 1341 N N . ARG A 1 183 ? 1.267 2.396 6.090 1.00 89.81 183 ARG A N 1
ATOM 1342 C CA . ARG A 1 183 ? 0.000 1.667 6.201 1.00 89.81 183 ARG A CA 1
ATOM 1343 C C . ARG A 1 183 ? -0.131 0.660 5.054 1.00 89.81 183 ARG A C 1
ATOM 1345 O O . ARG A 1 183 ? 0.040 1.015 3.890 1.00 89.81 183 ARG A O 1
ATOM 1352 N N . SER A 1 184 ? -0.503 -0.578 5.364 1.00 89.38 184 SER A N 1
ATOM 1353 C CA . SER A 1 184 ? -0.710 -1.649 4.370 1.00 89.38 184 SER A CA 1
ATOM 1354 C C . SER A 1 184 ? -1.836 -1.335 3.368 1.00 89.38 184 SER A C 1
ATOM 1356 O O . SER A 1 184 ? -1.863 -1.855 2.251 1.00 89.38 184 SER A O 1
ATOM 1358 N N . SER A 1 185 ? -2.747 -0.434 3.739 1.00 84.94 185 SER A N 1
ATOM 1359 C CA . SER A 1 185 ? -3.817 0.086 2.883 1.00 84.94 185 SER A CA 1
ATOM 1360 C C . SER A 1 185 ? -3.378 1.194 1.917 1.00 84.94 185 SER A C 1
ATOM 1362 O O . SER A 1 185 ? -4.201 1.669 1.137 1.00 84.94 185 SER A O 1
ATOM 1364 N N . TYR A 1 186 ? -2.118 1.642 1.959 1.00 91.00 186 TYR A N 1
ATOM 1365 C CA . TYR A 1 186 ? -1.637 2.743 1.123 1.00 91.00 186 TYR A CA 1
ATOM 1366 C C . TYR A 1 186 ? -1.705 2.386 -0.364 1.00 91.00 186 TYR A C 1
ATOM 1368 O O . TYR A 1 186 ? -1.213 1.335 -0.779 1.00 91.00 186 TYR A O 1
ATOM 1376 N N . ARG A 1 187 ? -2.271 3.284 -1.170 1.00 90.81 187 ARG A N 1
ATOM 1377 C CA . ARG A 1 187 ? -2.236 3.250 -2.638 1.00 90.81 187 ARG A CA 1
ATOM 1378 C C . ARG A 1 187 ? -1.861 4.634 -3.166 1.00 90.81 187 ARG A C 1
ATOM 1380 O O . ARG A 1 187 ? -2.120 5.630 -2.490 1.00 90.81 187 ARG A O 1
ATOM 1387 N N . SER A 1 188 ? -1.235 4.688 -4.344 1.00 91.56 188 SER A N 1
ATOM 1388 C CA . SER A 1 188 ? -0.883 5.961 -4.992 1.00 91.56 188 SER A CA 1
ATOM 1389 C C . SER A 1 188 ? -2.139 6.796 -5.273 1.00 91.56 188 SER A C 1
ATOM 1391 O O . SER A 1 188 ? -3.194 6.256 -5.587 1.00 91.56 188 SER A O 1
ATOM 1393 N N . THR A 1 189 ? -2.029 8.123 -5.180 1.00 86.81 189 THR A N 1
ATOM 1394 C CA . THR A 1 189 ? -3.067 9.073 -5.633 1.00 86.81 189 THR A CA 1
ATOM 1395 C C . THR A 1 189 ? -2.853 9.565 -7.049 1.00 86.81 189 THR A C 1
ATOM 1397 O O . THR A 1 189 ? -3.764 10.116 -7.668 1.00 86.81 189 THR A O 1
ATOM 1400 N N . THR A 1 190 ? -1.634 9.396 -7.544 1.00 90.06 190 THR A N 1
ATOM 1401 C CA . THR A 1 190 ? -1.177 9.950 -8.811 1.00 90.06 190 THR A CA 1
ATOM 1402 C C . THR A 1 190 ? -1.337 8.932 -9.933 1.00 90.06 190 THR A C 1
ATOM 1404 O O . THR A 1 190 ? -1.711 9.292 -11.050 1.00 90.06 190 THR A O 1
ATOM 1407 N N . TYR A 1 191 ? -1.078 7.659 -9.626 1.00 92.94 191 TYR A N 1
ATOM 1408 C CA . TYR A 1 191 ? -1.003 6.566 -10.584 1.00 92.94 191 TYR A CA 1
ATOM 1409 C C . TYR A 1 191 ? -1.935 5.430 -10.186 1.00 92.94 191 TYR A C 1
ATOM 1411 O O . TYR A 1 191 ? -2.032 5.066 -9.016 1.00 92.94 191 TYR A O 1
ATOM 1419 N N . THR A 1 192 ? -2.578 4.822 -11.177 1.00 92.25 192 THR A N 1
ATOM 1420 C CA . THR A 1 192 ? -3.210 3.517 -10.987 1.00 92.25 192 THR A CA 1
ATOM 1421 C C . THR A 1 192 ? -2.114 2.470 -11.127 1.00 92.25 192 THR A C 1
ATOM 1423 O O . THR A 1 192 ? -1.421 2.442 -12.150 1.00 92.25 192 THR A O 1
ATOM 1426 N N . ILE A 1 193 ? -1.922 1.671 -10.077 1.00 94.56 193 ILE A N 1
ATOM 1427 C CA . ILE A 1 193 ? -0.879 0.651 -10.000 1.00 94.56 193 ILE A CA 1
ATOM 1428 C C . ILE A 1 193 ? -1.531 -0.684 -9.677 1.00 94.56 193 ILE A C 1
ATOM 1430 O O . ILE A 1 193 ? -2.108 -0.840 -8.601 1.00 94.56 193 ILE A O 1
ATOM 1434 N N . ASP A 1 194 ? -1.371 -1.643 -10.582 1.00 93.50 194 ASP A N 1
ATOM 1435 C CA . ASP A 1 194 ? -1.939 -2.981 -10.454 1.00 93.50 194 ASP A CA 1
ATOM 1436 C C . ASP A 1 194 ? -0.829 -4.028 -10.468 1.00 93.50 194 ASP A C 1
ATOM 1438 O O . ASP A 1 194 ? 0.145 -3.913 -11.214 1.00 93.50 194 ASP A O 1
ATOM 1442 N N . LEU A 1 195 ? -0.963 -5.062 -9.639 1.00 95.19 195 LEU A N 1
ATOM 1443 C CA . LEU A 1 195 ? -0.003 -6.160 -9.594 1.00 95.19 195 LEU A CA 1
ATOM 1444 C C . LEU A 1 195 ? -0.509 -7.336 -10.422 1.00 95.19 195 LEU A C 1
ATOM 1446 O O . LEU A 1 195 ? -1.578 -7.891 -10.168 1.00 95.19 195 LEU A O 1
ATOM 1450 N N . PHE A 1 196 ? 0.290 -7.719 -11.406 1.00 94.75 196 PHE A N 1
ATOM 1451 C CA . PHE A 1 196 ? 0.010 -8.778 -12.357 1.00 94.75 196 PHE A CA 1
ATOM 1452 C C . PHE A 1 196 ? 0.818 -10.013 -12.002 1.00 94.75 196 PHE A C 1
ATOM 1454 O O . PHE A 1 196 ? 2.053 -9.997 -12.037 1.00 94.75 196 PHE A O 1
ATOM 1461 N N . ARG A 1 197 ? 0.123 -11.112 -11.706 1.00 94.94 197 ARG A N 1
ATOM 1462 C CA . ARG A 1 197 ? 0.772 -12.420 -11.619 1.00 94.94 197 ARG A CA 1
ATOM 1463 C C . ARG A 1 197 ? 0.835 -13.031 -13.009 1.00 94.94 197 ARG A C 1
ATOM 1465 O O . ARG A 1 197 ? -0.211 -13.215 -13.629 1.00 94.94 197 ARG A O 1
ATOM 1472 N N . ASN A 1 198 ? 2.031 -13.358 -13.483 1.00 95.38 198 ASN A N 1
ATOM 1473 C CA . ASN A 1 198 ? 2.186 -14.083 -14.736 1.00 95.38 198 ASN A CA 1
ATOM 1474 C C . ASN A 1 198 ? 1.658 -15.510 -14.558 1.00 95.38 198 ASN A C 1
ATOM 1476 O O . ASN A 1 198 ? 1.930 -16.160 -13.546 1.00 95.38 198 ASN A O 1
ATOM 1480 N N . LEU A 1 199 ? 0.846 -15.979 -15.503 1.00 94.44 199 LEU A N 1
ATOM 1481 C CA . LEU A 1 199 ? 0.330 -17.345 -15.460 1.00 94.44 199 LEU A CA 1
ATOM 1482 C C . LEU A 1 199 ? 1.382 -18.379 -15.856 1.00 94.44 199 LEU A C 1
ATOM 1484 O O . LEU A 1 199 ? 1.256 -19.540 -15.466 1.00 94.44 199 LEU A O 1
ATOM 1488 N N . ASP A 1 200 ? 2.402 -17.964 -16.604 1.00 95.25 200 ASP A N 1
ATOM 1489 C CA . ASP A 1 200 ? 3.573 -18.786 -16.857 1.00 95.25 200 ASP A CA 1
ATOM 1490 C C . ASP A 1 200 ? 4.621 -18.522 -15.758 1.00 95.25 200 ASP A C 1
ATOM 1492 O O . ASP A 1 200 ? 5.191 -17.427 -15.706 1.00 95.25 200 ASP A O 1
ATOM 1496 N N . PRO A 1 201 ? 4.878 -19.494 -14.861 1.00 93.62 201 PRO A N 1
ATOM 1497 C CA . PRO A 1 201 ? 5.795 -19.318 -13.738 1.00 93.62 201 PRO A CA 1
ATOM 1498 C C . PRO A 1 201 ? 7.263 -19.157 -14.159 1.00 93.62 201 PRO A C 1
ATOM 1500 O O . PRO A 1 201 ? 8.083 -18.780 -13.319 1.00 93.62 201 PRO A O 1
ATOM 1503 N N . ASP A 1 202 ? 7.608 -19.429 -15.423 1.00 96.12 202 ASP A N 1
ATOM 1504 C CA . ASP A 1 202 ? 8.952 -19.172 -15.945 1.00 96.12 202 ASP A CA 1
ATOM 1505 C C . ASP A 1 202 ? 9.223 -17.670 -16.107 1.00 96.12 202 ASP A C 1
ATOM 1507 O O . ASP A 1 202 ? 10.390 -17.261 -16.175 1.00 96.12 202 ASP A O 1
ATOM 1511 N N . TYR A 1 203 ? 8.168 -16.847 -16.147 1.00 96.94 203 TYR A N 1
ATOM 1512 C CA . TYR A 1 203 ? 8.250 -15.413 -16.383 1.00 96.94 203 TYR A CA 1
ATOM 1513 C C . TYR A 1 203 ? 7.876 -14.571 -15.161 1.00 96.94 203 TYR A C 1
ATOM 1515 O O . TYR A 1 203 ? 7.047 -14.948 -14.337 1.00 96.94 203 TYR A O 1
ATOM 1523 N N . GLN A 1 204 ? 8.497 -13.394 -15.049 1.00 96.44 204 GLN A N 1
ATOM 1524 C CA . GLN A 1 204 ? 8.306 -12.516 -13.893 1.00 96.44 204 GLN A CA 1
ATOM 1525 C C . GLN A 1 204 ? 6.867 -12.004 -13.770 1.00 96.44 204 GLN A C 1
ATOM 1527 O O . GLN A 1 204 ? 6.235 -11.605 -14.754 1.00 96.44 204 GLN A O 1
ATOM 1532 N N . ASN A 1 205 ? 6.408 -11.910 -12.522 1.00 96.31 205 ASN A N 1
ATOM 1533 C CA . ASN A 1 205 ? 5.284 -11.060 -12.142 1.00 96.31 205 ASN A CA 1
ATOM 1534 C C . ASN A 1 205 ? 5.632 -9.585 -12.367 1.00 96.31 205 ASN A C 1
ATOM 1536 O O . ASN A 1 205 ? 6.809 -9.199 -12.393 1.00 96.31 205 ASN A O 1
ATOM 1540 N N . MET A 1 206 ? 4.606 -8.748 -12.517 1.00 96.38 206 MET A N 1
ATOM 1541 C CA . MET A 1 206 ? 4.785 -7.361 -12.931 1.00 96.38 206 MET A CA 1
ATOM 1542 C C . MET A 1 206 ? 3.933 -6.383 -12.122 1.00 96.38 206 MET A C 1
ATOM 1544 O O . MET A 1 206 ? 2.870 -6.733 -11.622 1.00 96.38 206 MET A O 1
ATOM 1548 N N . ALA A 1 207 ? 4.382 -5.136 -12.034 1.00 97.38 207 ALA A N 1
ATOM 1549 C CA . ALA A 1 207 ? 3.579 -4.000 -11.601 1.00 97.38 207 ALA A CA 1
ATOM 1550 C C . ALA A 1 207 ? 3.226 -3.150 -12.826 1.00 97.38 207 ALA A C 1
ATOM 1552 O O . ALA A 1 207 ? 4.116 -2.596 -13.474 1.00 97.38 207 ALA A O 1
ATOM 1553 N N . ALA A 1 208 ? 1.943 -3.059 -13.156 1.00 96.31 208 ALA A N 1
ATOM 1554 C CA . ALA A 1 208 ? 1.433 -2.169 -14.186 1.00 96.31 208 ALA A CA 1
ATOM 1555 C C . ALA A 1 208 ? 1.306 -0.753 -13.623 1.00 96.31 208 ALA A C 1
ATOM 1557 O O . ALA A 1 208 ? 0.810 -0.579 -12.514 1.00 96.31 208 ALA A O 1
ATOM 1558 N N . LEU A 1 209 ? 1.729 0.253 -14.382 1.00 96.19 209 LEU A N 1
ATOM 1559 C CA . LEU A 1 209 ? 1.598 1.662 -14.030 1.00 96.19 209 LEU A CA 1
ATOM 1560 C C . LEU A 1 209 ? 0.849 2.399 -15.135 1.00 96.19 209 LEU A C 1
ATOM 1562 O O . LEU A 1 209 ? 1.266 2.415 -16.296 1.00 96.19 209 LEU A O 1
ATOM 1566 N N . ILE A 1 210 ? -0.239 3.059 -14.750 1.00 94.12 210 ILE A N 1
ATOM 1567 C CA . ILE A 1 210 ? -1.046 3.906 -15.625 1.00 94.12 210 ILE A CA 1
ATOM 1568 C C . ILE A 1 210 ? -0.947 5.345 -15.111 1.00 94.12 210 ILE A C 1
ATOM 1570 O O . ILE A 1 210 ? -1.207 5.615 -13.936 1.00 94.12 210 ILE A O 1
ATOM 1574 N N . GLU A 1 211 ? -0.590 6.280 -15.999 1.00 93.44 211 GLU A N 1
ATOM 1575 C CA . GLU A 1 211 ? -0.439 7.717 -15.703 1.00 93.44 211 GLU A CA 1
ATOM 1576 C C . GLU A 1 211 ? -1.786 8.439 -15.522 1.00 93.44 211 GLU A C 1
ATOM 1578 O O . GLU A 1 211 ? -2.094 9.425 -16.191 1.00 93.44 211 GLU A O 1
ATOM 1583 N N . ARG A 1 212 ? -2.615 7.928 -14.615 1.00 88.56 212 ARG A N 1
ATOM 1584 C CA . ARG A 1 212 ? -3.904 8.500 -14.243 1.00 88.56 212 ARG A CA 1
ATOM 1585 C C . ARG A 1 212 ? -4.197 8.175 -12.788 1.00 88.56 212 ARG A C 1
ATOM 1587 O O . ARG A 1 212 ? -3.997 7.037 -12.359 1.00 88.56 212 ARG A O 1
ATOM 1594 N N . ALA A 1 213 ? -4.748 9.156 -12.080 1.00 84.38 213 ALA A N 1
ATOM 1595 C CA . ALA A 1 213 ? -5.223 8.968 -10.720 1.00 84.38 213 ALA A CA 1
ATOM 1596 C C . ALA A 1 213 ? -6.215 7.790 -10.654 1.00 84.38 213 ALA A C 1
ATOM 1598 O O . ALA A 1 213 ? -7.080 7.675 -11.536 1.00 84.38 213 ALA A O 1
ATOM 1599 N N . PRO A 1 214 ? -6.107 6.915 -9.641 1.00 83.12 214 PRO A N 1
ATOM 1600 C CA . PRO A 1 214 ? -7.082 5.855 -9.463 1.00 83.12 214 PRO A CA 1
ATOM 1601 C C . PRO A 1 214 ? -8.461 6.442 -9.123 1.00 83.12 214 PRO A C 1
ATOM 1603 O O . PRO A 1 214 ? -8.563 7.599 -8.691 1.00 83.12 214 PRO A O 1
ATOM 1606 N N . PRO A 1 215 ? -9.541 5.660 -9.301 1.00 82.25 215 PRO A N 1
ATOM 1607 C CA . PRO A 1 215 ? -10.855 6.032 -8.797 1.00 82.25 215 PRO A CA 1
ATOM 1608 C C . PRO A 1 215 ? -10.786 6.408 -7.314 1.00 82.25 215 PRO A C 1
ATOM 1610 O O . PRO A 1 215 ? -10.006 5.830 -6.559 1.00 82.25 215 PRO A O 1
ATOM 1613 N N . ASN A 1 216 ? -11.613 7.369 -6.901 1.00 83.56 216 ASN A N 1
ATOM 1614 C CA . ASN A 1 216 ? -11.684 7.756 -5.498 1.00 83.56 216 ASN A CA 1
ATOM 1615 C C . ASN A 1 216 ? -12.121 6.549 -4.644 1.00 83.56 216 ASN A C 1
ATOM 1617 O O . ASN A 1 216 ? -13.105 5.880 -4.974 1.00 83.56 216 ASN A O 1
ATOM 1621 N N . THR A 1 217 ? -11.361 6.250 -3.594 1.00 87.38 217 THR A N 1
ATOM 1622 C CA . THR A 1 217 ? -11.616 5.134 -2.681 1.00 87.38 217 THR A CA 1
ATOM 1623 C C . THR A 1 217 ? -12.221 5.633 -1.384 1.00 87.38 217 THR A C 1
ATOM 1625 O O . THR A 1 217 ? -11.922 6.733 -0.949 1.00 87.38 217 THR A O 1
ATOM 1628 N N . VAL A 1 218 ? -13.023 4.795 -0.731 1.00 92.44 218 VAL A N 1
ATOM 1629 C CA . VAL A 1 218 ? -13.530 5.112 0.607 1.00 92.44 218 VAL A CA 1
ATOM 1630 C C . VAL A 1 218 ? -12.393 5.163 1.643 1.00 92.44 218 VAL A C 1
ATOM 1632 O O . VAL A 1 218 ? -11.408 4.431 1.486 1.00 92.44 218 VAL A O 1
ATOM 1635 N N . PRO A 1 219 ? -12.525 5.956 2.723 1.00 94.75 219 PRO A N 1
ATOM 1636 C CA . PRO A 1 219 ? -11.503 6.029 3.760 1.00 94.75 219 PRO A CA 1
ATOM 1637 C C . PRO A 1 219 ? -11.407 4.732 4.573 1.00 94.75 219 PRO A C 1
ATOM 1639 O O . PRO A 1 219 ? -12.327 3.913 4.611 1.00 94.75 219 PRO A O 1
ATOM 1642 N N . VAL A 1 220 ? -10.291 4.570 5.280 1.00 94.19 220 VAL A N 1
ATOM 1643 C CA . VAL A 1 220 ? -9.985 3.432 6.153 1.00 94.19 220 VAL A CA 1
ATOM 1644 C C . VAL A 1 220 ? -9.687 3.932 7.567 1.00 94.19 220 VAL A C 1
ATOM 1646 O O . VAL A 1 220 ? -9.106 5.003 7.757 1.00 94.19 220 VAL A O 1
ATOM 1649 N N . ALA A 1 221 ? -10.085 3.141 8.563 1.00 95.19 221 ALA A N 1
ATOM 1650 C CA . ALA A 1 221 ? -9.757 3.358 9.964 1.00 95.19 221 ALA A CA 1
ATOM 1651 C C . ALA A 1 221 ? -8.947 2.177 10.508 1.00 95.19 221 ALA A C 1
ATOM 1653 O O . ALA A 1 221 ? -9.296 1.028 10.254 1.00 95.19 221 ALA A O 1
ATOM 1654 N N . GLU A 1 222 ? -7.918 2.465 11.305 1.00 94.94 222 GLU A N 1
ATOM 1655 C CA . GLU A 1 222 ? -7.188 1.461 12.092 1.00 94.94 222 GLU A CA 1
ATOM 1656 C C . GLU A 1 222 ? -7.494 1.692 13.581 1.00 94.94 222 GLU A C 1
ATOM 1658 O O . GLU A 1 222 ? -6.848 2.533 14.222 1.00 94.94 222 GLU A O 1
ATOM 1663 N N . PRO A 1 223 ? -8.532 1.039 14.135 1.00 96.94 223 PRO A N 1
ATOM 1664 C CA . PRO A 1 223 ? -8.949 1.259 15.511 1.00 96.94 223 PRO A CA 1
ATOM 1665 C C . PRO A 1 223 ? -8.039 0.548 16.521 1.00 96.94 223 PRO A C 1
ATOM 1667 O O . PRO A 1 223 ? -7.426 -0.483 16.248 1.00 96.94 223 PRO A O 1
ATOM 1670 N N . SER A 1 224 ? -8.007 1.076 17.741 1.00 97.06 224 SER A N 1
ATOM 1671 C CA . SER A 1 224 ? -7.352 0.506 18.914 1.00 97.06 224 SER A CA 1
ATOM 1672 C C . SER A 1 224 ? -8.219 0.719 20.153 1.00 97.06 224 SER A C 1
ATOM 1674 O O . SER A 1 224 ? -9.010 1.660 20.234 1.00 97.06 224 SER A O 1
ATOM 1676 N N . ILE A 1 225 ? -8.080 -0.173 21.128 1.00 98.00 225 ILE A N 1
ATOM 1677 C CA . ILE A 1 225 ? -8.791 -0.114 22.401 1.00 98.00 225 ILE A CA 1
ATOM 1678 C C . ILE A 1 225 ? -7.812 -0.402 23.538 1.00 98.00 225 ILE A C 1
ATOM 1680 O O . ILE A 1 225 ? -6.986 -1.310 23.468 1.00 98.00 225 ILE A O 1
ATOM 1684 N N . THR A 1 226 ? -7.902 0.387 24.604 1.00 97.88 226 THR A N 1
ATOM 1685 C CA . THR A 1 226 ? -7.090 0.223 25.816 1.00 97.88 226 THR A CA 1
ATOM 1686 C C . THR A 1 226 ? -7.966 0.306 27.059 1.00 97.88 226 THR A C 1
ATOM 1688 O O . THR A 1 226 ? -9.070 0.844 27.019 1.00 97.88 226 THR A O 1
ATOM 1691 N N . GLY A 1 227 ? -7.486 -0.229 28.178 1.00 96.44 227 GLY A N 1
ATOM 1692 C CA . GLY A 1 227 ? -8.202 -0.209 29.452 1.00 96.44 227 GLY A CA 1
ATOM 1693 C C . GLY A 1 227 ? -8.115 -1.543 30.181 1.00 96.44 227 GLY A C 1
ATOM 1694 O O . GLY A 1 227 ? -7.593 -2.526 29.662 1.00 96.44 227 GLY A O 1
ATOM 1695 N N . THR A 1 228 ? -8.610 -1.569 31.416 1.00 95.50 228 THR A N 1
ATOM 1696 C CA . THR A 1 228 ? -8.668 -2.799 32.217 1.00 95.50 228 THR A CA 1
ATOM 1697 C C . THR A 1 228 ? -10.061 -3.417 32.096 1.00 95.50 228 THR A C 1
ATOM 1699 O O . THR A 1 228 ? -11.029 -2.729 32.431 1.00 95.50 228 THR A O 1
ATOM 1702 N N . PRO A 1 229 ? -10.196 -4.693 31.686 1.00 95.56 229 PRO A N 1
ATOM 1703 C CA . PRO A 1 229 ? -11.487 -5.367 31.553 1.00 95.56 229 PRO A CA 1
ATOM 1704 C C . PRO A 1 229 ? -12.045 -5.766 32.926 1.00 95.56 229 PRO A C 1
ATOM 1706 O O . PRO A 1 229 ? -12.057 -6.932 33.321 1.00 95.56 229 PRO A O 1
ATOM 1709 N N . GLN A 1 230 ? -12.483 -4.774 33.692 1.00 97.19 230 GLN A N 1
ATOM 1710 C CA . GLN A 1 230 ? -13.113 -4.943 34.995 1.00 97.19 230 GLN A CA 1
ATOM 1711 C C . GLN A 1 230 ? -14.365 -4.081 35.079 1.00 97.19 230 GLN A C 1
ATOM 1713 O O . GLN A 1 230 ? -14.350 -2.926 34.662 1.00 97.19 230 GLN A O 1
ATOM 1718 N N . VAL A 1 231 ? -15.432 -4.616 35.668 1.00 97.25 231 VAL A N 1
ATOM 1719 C CA . VAL A 1 231 ? -16.664 -3.852 35.908 1.00 97.25 231 VAL A CA 1
ATOM 1720 C C . VAL A 1 231 ? -16.349 -2.559 36.673 1.00 97.25 231 VAL A C 1
ATOM 1722 O O . VAL A 1 231 ? -15.688 -2.574 37.713 1.00 97.25 231 VAL A O 1
ATOM 1725 N N . GLY A 1 232 ? -16.836 -1.431 36.161 1.00 95.75 232 GLY A N 1
ATOM 1726 C CA . GLY A 1 232 ? -16.605 -0.088 36.692 1.00 95.75 232 GLY A CA 1
ATOM 1727 C C . GLY A 1 232 ? -15.294 0.570 36.245 1.00 95.75 232 GLY A C 1
ATOM 1728 O O . GLY A 1 232 ? -15.072 1.729 36.593 1.00 95.75 232 GLY A O 1
ATOM 1729 N N . SER A 1 233 ? -14.437 -0.127 35.493 1.00 96.50 233 SER A N 1
ATOM 1730 C CA . SER A 1 233 ? -13.276 0.468 34.818 1.00 96.50 233 SER A CA 1
ATOM 1731 C C . SER A 1 233 ? -13.674 1.056 33.466 1.00 96.50 233 SER A C 1
ATOM 1733 O O . SER A 1 233 ? -14.655 0.638 32.853 1.00 96.50 233 SER A O 1
ATOM 1735 N N . THR A 1 234 ? -12.892 2.022 32.991 1.00 97.44 234 THR A N 1
ATOM 1736 C CA . THR A 1 234 ? -13.093 2.649 31.681 1.00 97.44 234 THR A CA 1
ATOM 1737 C C . THR A 1 234 ? -12.179 2.017 30.640 1.00 97.44 234 THR A C 1
ATOM 1739 O O . THR A 1 234 ? -10.985 1.828 30.888 1.00 97.44 234 THR A O 1
ATOM 1742 N N . VAL A 1 235 ? -12.748 1.716 29.476 1.00 98.38 235 VAL A N 1
ATOM 1743 C CA . VAL A 1 235 ? -12.010 1.452 28.242 1.00 98.38 235 VAL A CA 1
ATOM 1744 C C . VAL A 1 235 ? -12.043 2.690 27.352 1.00 98.38 235 VAL A C 1
ATOM 1746 O O . VAL A 1 235 ? -13.015 3.449 27.349 1.00 98.38 235 VAL A O 1
ATOM 1749 N N . THR A 1 236 ? -10.969 2.887 26.602 1.00 98.38 236 THR A N 1
ATOM 1750 C CA . THR A 1 236 ? -10.757 4.043 25.735 1.00 98.38 236 THR A CA 1
ATOM 1751 C C . THR A 1 236 ? -10.454 3.553 24.332 1.00 98.38 236 THR A C 1
ATOM 1753 O O . THR A 1 236 ? -9.512 2.780 24.139 1.00 98.38 236 THR A O 1
ATOM 1756 N N . GLY A 1 237 ? -11.253 4.007 23.372 1.00 98.12 237 GLY A N 1
ATOM 1757 C CA . GLY A 1 237 ? -11.044 3.783 21.950 1.00 98.12 237 GLY A CA 1
ATOM 1758 C C . GLY A 1 237 ? -10.197 4.897 21.345 1.00 98.12 237 GLY A C 1
ATOM 1759 O O . GLY A 1 237 ? -10.273 6.056 21.757 1.00 98.12 237 GLY A O 1
ATOM 1760 N N . SER A 1 238 ? -9.393 4.546 20.355 1.00 97.88 238 SER A N 1
ATOM 1761 C CA . SER A 1 238 ? -8.701 5.474 19.465 1.00 97.88 238 SER A CA 1
ATOM 1762 C C . SER A 1 238 ? -8.646 4.867 18.068 1.00 97.88 238 SER A C 1
ATOM 1764 O O . SER A 1 238 ? -8.907 3.680 17.893 1.00 97.88 238 SER A O 1
ATOM 1766 N N . TYR A 1 239 ? -8.348 5.667 17.053 1.00 97.38 239 TYR A N 1
ATOM 1767 C CA . TYR A 1 239 ? -8.119 5.162 15.703 1.00 97.38 239 TYR A CA 1
ATOM 1768 C C . TYR A 1 239 ? -7.253 6.143 14.923 1.00 97.38 239 TYR A C 1
ATOM 1770 O O . TYR A 1 239 ? -7.184 7.325 15.261 1.00 97.38 239 TYR A O 1
ATOM 1778 N N . THR A 1 240 ? -6.610 5.659 13.866 1.00 96.50 240 THR A N 1
ATOM 1779 C CA . THR A 1 240 ? -6.070 6.535 12.825 1.00 96.50 240 THR A CA 1
ATOM 1780 C C . THR A 1 240 ? -7.024 6.556 11.641 1.00 96.50 240 THR A C 1
ATOM 1782 O O . THR A 1 240 ? -7.613 5.537 11.283 1.00 96.50 240 THR A O 1
ATOM 1785 N N . TYR A 1 241 ? -7.195 7.738 11.057 1.00 96.00 241 TYR A N 1
ATOM 1786 C CA . TYR A 1 241 ? -7.911 7.923 9.804 1.00 96.00 241 TYR A CA 1
ATOM 1787 C C . TYR A 1 241 ? -6.902 7.968 8.663 1.00 96.00 241 TYR A C 1
ATOM 1789 O O . TYR A 1 241 ? -5.886 8.665 8.752 1.00 96.00 241 TYR A O 1
ATOM 1797 N N . ALA A 1 242 ? -7.200 7.264 7.581 1.00 92.06 242 ALA A N 1
ATOM 1798 C CA . ALA A 1 242 ? -6.457 7.378 6.347 1.00 92.06 242 ALA A CA 1
ATOM 1799 C C . ALA A 1 242 ? -7.413 7.363 5.162 1.00 92.06 242 ALA A C 1
ATOM 1801 O O . ALA A 1 242 ? -8.342 6.565 5.103 1.00 92.06 242 ALA A O 1
ATOM 1802 N N . ASP A 1 243 ? -7.123 8.205 4.187 1.00 91.44 243 ASP A N 1
ATOM 1803 C CA . ASP A 1 243 ? -7.768 8.175 2.890 1.00 91.44 243 ASP A CA 1
ATOM 1804 C C . ASP A 1 243 ? -6.677 8.124 1.823 1.00 91.44 243 ASP A C 1
ATOM 1806 O O . ASP A 1 243 ? -5.635 8.774 1.972 1.00 91.44 243 ASP A O 1
ATOM 1810 N N . ASN A 1 244 ? -6.860 7.303 0.785 1.00 83.25 244 ASN A N 1
ATOM 1811 C CA . ASN A 1 244 ? -5.861 7.235 -0.275 1.00 83.25 244 ASN A CA 1
ATOM 1812 C C . ASN A 1 244 ? -5.823 8.547 -1.034 1.00 83.25 244 ASN A C 1
ATOM 1814 O O . ASN A 1 244 ? -4.739 9.086 -1.156 1.00 83.25 244 ASN A O 1
ATOM 1818 N N . ASN A 1 245 ? -6.968 9.096 -1.436 1.00 86.81 245 ASN A N 1
ATOM 1819 C CA . ASN A 1 245 ? -7.098 10.320 -2.225 1.00 86.81 245 ASN A CA 1
ATOM 1820 C C . ASN A 1 245 ? -6.761 11.613 -1.458 1.00 86.81 245 ASN A C 1
ATOM 1822 O O . ASN A 1 245 ? -6.715 12.684 -2.064 1.00 86.81 245 ASN A O 1
ATOM 1826 N N . GLY A 1 246 ? -6.462 11.516 -0.161 1.00 85.50 246 GLY A N 1
ATOM 1827 C CA . GLY A 1 246 ? -6.160 12.654 0.702 1.00 85.50 246 GLY A CA 1
ATOM 1828 C C . GLY A 1 246 ? -7.408 13.413 1.149 1.00 85.50 246 GLY A C 1
ATOM 1829 O O . GLY A 1 246 ? -7.289 14.550 1.612 1.00 85.50 246 GLY A O 1
ATOM 1830 N N . ASP A 1 247 ? -8.591 12.807 1.019 1.00 90.62 247 ASP A N 1
ATOM 1831 C CA . ASP A 1 247 ? -9.841 13.405 1.466 1.00 90.62 247 ASP A CA 1
ATOM 1832 C C . ASP A 1 247 ? -9.840 13.548 2.996 1.00 90.62 247 ASP A C 1
ATOM 1834 O O . ASP A 1 247 ? -9.603 12.597 3.748 1.00 90.62 247 ASP A O 1
ATOM 1838 N N . ILE A 1 248 ? -10.109 14.767 3.473 1.00 94.19 248 ILE A N 1
ATOM 1839 C CA . ILE A 1 248 ? -10.120 15.086 4.904 1.00 94.19 248 ILE A CA 1
ATOM 1840 C C . ILE A 1 248 ? -11.266 14.332 5.583 1.00 94.19 248 ILE A C 1
ATOM 1842 O O . ILE A 1 248 ? -12.385 14.280 5.067 1.00 94.19 248 ILE A O 1
ATOM 1846 N N . GLU A 1 249 ? -11.003 13.806 6.778 1.00 97.56 249 GLU A N 1
ATOM 1847 C CA . GLU A 1 249 ? -12.019 13.166 7.608 1.00 97.56 249 GLU A CA 1
ATOM 1848 C C . GLU A 1 249 ? -13.230 14.079 7.852 1.00 97.56 249 GLU A C 1
ATOM 1850 O O . GLU A 1 249 ? -13.085 15.273 8.127 1.00 97.56 249 GLU A O 1
ATOM 1855 N N . ASN A 1 250 ? -14.430 13.497 7.818 1.00 97.69 250 ASN A N 1
ATOM 1856 C CA . ASN A 1 250 ? -15.666 14.097 8.300 1.00 97.69 250 ASN A CA 1
ATOM 1857 C C . ASN A 1 250 ? -15.914 13.696 9.772 1.00 97.69 250 ASN A C 1
ATOM 1859 O O . ASN A 1 250 ? -16.450 12.615 10.025 1.00 97.69 250 ASN A O 1
ATOM 1863 N N . PRO A 1 251 ? -15.624 14.568 10.758 1.00 95.06 251 PRO A N 1
ATOM 1864 C CA . PRO A 1 251 ? -15.665 14.212 12.181 1.00 95.06 251 PRO A CA 1
ATOM 1865 C C . PRO A 1 251 ? -17.055 13.834 12.709 1.00 95.06 251 PRO A C 1
ATOM 1867 O O . PRO A 1 251 ? -17.169 13.126 13.708 1.00 95.06 251 PRO A O 1
ATOM 1870 N N . VAL A 1 252 ? -18.114 14.335 12.062 1.00 95.50 252 VAL A N 1
ATOM 1871 C CA . VAL A 1 252 ? -19.515 14.033 12.408 1.00 95.50 252 VAL A CA 1
ATOM 1872 C C . VAL A 1 252 ? -20.079 12.871 11.589 1.00 95.50 252 VAL A C 1
ATOM 1874 O O . VAL A 1 252 ? -21.135 12.348 11.929 1.00 95.50 252 VAL A O 1
ATOM 1877 N N . GLY A 1 253 ? -19.395 12.480 10.511 1.00 95.81 253 GLY A N 1
ATOM 1878 C CA . GLY A 1 253 ? -19.729 11.308 9.706 1.00 95.81 253 GLY A CA 1
ATOM 1879 C C . GLY A 1 253 ? -19.017 10.043 10.182 1.00 95.81 253 GLY A C 1
ATOM 1880 O O . GLY A 1 253 ? -19.589 8.965 10.075 1.00 95.81 253 GLY A O 1
ATOM 1881 N N . THR A 1 254 ? -17.800 10.165 10.726 1.00 98.12 254 THR A N 1
ATOM 1882 C CA . THR A 1 254 ? -17.083 9.032 11.317 1.00 98.12 254 THR A CA 1
ATOM 1883 C C . THR A 1 254 ? -17.754 8.626 12.625 1.00 98.12 254 THR A C 1
ATOM 1885 O O . THR A 1 254 ? -17.868 9.422 13.564 1.00 98.12 254 THR A O 1
ATOM 1888 N N . THR A 1 255 ? -18.185 7.370 12.708 1.00 98.44 255 THR A N 1
ATOM 1889 C CA . THR A 1 255 ? -18.892 6.827 13.872 1.00 98.44 255 THR A CA 1
ATOM 1890 C C . THR A 1 255 ? -18.102 5.727 14.553 1.00 98.44 255 THR A C 1
ATOM 1892 O O . THR A 1 255 ? -17.345 5.005 13.907 1.00 98.44 255 THR A O 1
ATOM 1895 N N . TYR A 1 256 ? -18.326 5.567 15.854 1.00 98.50 256 TYR A N 1
ATOM 1896 C CA . TYR A 1 256 ? -17.785 4.468 16.640 1.00 98.50 256 TYR A CA 1
ATOM 1897 C C . TYR A 1 256 ? -18.879 3.682 17.356 1.00 98.50 256 TYR A C 1
ATOM 1899 O O . TYR A 1 256 ? -19.957 4.210 17.652 1.00 98.50 256 TYR A O 1
ATOM 1907 N N . GLN A 1 257 ? -18.546 2.440 17.698 1.00 98.69 257 GLN A N 1
ATOM 1908 C CA . GLN A 1 257 ? -19.336 1.563 18.552 1.00 98.69 257 GLN A CA 1
ATOM 1909 C C . GLN A 1 257 ? -18.407 0.821 19.522 1.00 98.69 257 GLN A C 1
ATOM 1911 O O . GLN A 1 257 ? -17.419 0.223 19.103 1.00 98.69 257 GLN A O 1
ATOM 1916 N N . PHE A 1 258 ? -18.719 0.840 20.817 1.00 98.62 258 PHE A N 1
ATOM 1917 C CA . PHE A 1 258 ? -18.219 -0.159 21.758 1.00 98.62 258 PHE A CA 1
ATOM 1918 C C . PHE A 1 258 ? -19.169 -1.345 21.743 1.00 98.62 258 PHE A C 1
ATOM 1920 O O . PHE A 1 258 ? -20.384 -1.179 21.883 1.00 98.62 258 PHE A O 1
ATOM 1927 N N . VAL A 1 259 ? -18.607 -2.534 21.580 1.00 98.62 259 VAL A N 1
ATOM 1928 C CA . VAL A 1 259 ? -19.366 -3.767 21.379 1.00 98.62 259 VAL A CA 1
ATOM 1929 C C . VAL A 1 259 ? -18.894 -4.796 22.387 1.00 98.62 259 VAL A C 1
ATOM 1931 O O . VAL A 1 259 ? -17.692 -4.958 22.590 1.00 98.62 259 VAL A O 1
ATOM 1934 N N . THR A 1 260 ? -19.828 -5.500 23.015 1.00 98.44 260 THR A N 1
ATOM 1935 C CA . THR A 1 260 ? -19.536 -6.647 23.869 1.00 98.44 260 THR A CA 1
ATOM 1936 C C . THR A 1 260 ? -19.986 -7.941 23.204 1.00 98.44 260 THR A C 1
ATOM 1938 O O . THR A 1 260 ? -21.034 -7.995 22.564 1.00 98.44 260 THR A O 1
ATOM 1941 N N . SER A 1 261 ? -19.184 -8.999 23.302 1.00 98.06 261 SER A N 1
ATOM 1942 C CA . SER A 1 261 ? -19.537 -10.311 22.749 1.00 98.06 261 SER A CA 1
ATOM 1943 C C . SER A 1 261 ? -18.925 -11.442 23.572 1.00 98.06 261 SER A C 1
ATOM 1945 O O . SER A 1 261 ? -17.784 -11.314 24.033 1.00 98.06 261 SER A O 1
ATOM 1947 N N . PRO A 1 262 ? -19.622 -12.581 23.739 1.00 96.75 262 PRO A N 1
ATOM 1948 C CA . PRO A 1 262 ? -19.028 -13.748 24.380 1.00 96.75 262 PRO A CA 1
ATOM 1949 C C . PRO A 1 262 ? -17.970 -14.386 23.470 1.00 96.75 262 PRO A C 1
ATOM 1951 O O . PRO A 1 262 ? -17.089 -15.100 23.950 1.00 96.75 262 PRO A O 1
ATOM 1954 N N . ASN A 1 263 ? -18.022 -14.102 22.165 1.00 95.94 263 ASN A N 1
ATOM 1955 C CA . ASN A 1 263 ? -17.031 -14.558 21.206 1.00 95.94 263 ASN A CA 1
ATOM 1956 C C . ASN A 1 263 ? -15.753 -13.709 21.327 1.00 95.94 263 ASN A C 1
ATOM 1958 O O . ASN A 1 263 ? -15.838 -12.481 21.395 1.00 95.94 263 ASN A O 1
ATOM 1962 N N . PRO A 1 264 ? -14.557 -14.324 21.317 1.00 94.19 264 PRO A N 1
ATOM 1963 C CA . PRO A 1 264 ? -13.281 -13.604 21.372 1.00 94.19 264 PRO A CA 1
ATOM 1964 C C . PRO A 1 264 ? -12.878 -12.986 20.020 1.00 94.19 264 PRO A C 1
ATOM 1966 O O . PRO A 1 264 ? -11.747 -12.546 19.848 1.00 94.19 264 PRO A O 1
ATOM 1969 N N . SER A 1 265 ? -13.775 -12.976 19.037 1.00 94.62 265 SER A N 1
ATOM 1970 C CA . SER A 1 265 ? -13.566 -12.371 17.726 1.00 94.62 265 SER A CA 1
ATOM 1971 C C . SER A 1 265 ? -14.923 -12.014 17.126 1.00 94.62 265 SER A C 1
ATOM 1973 O O . SER A 1 265 ? -15.870 -12.793 17.266 1.00 94.62 265 SER A O 1
ATOM 1975 N N . ILE A 1 266 ? -14.996 -10.841 16.497 1.00 95.62 266 ILE A N 1
ATOM 1976 C CA . ILE A 1 266 ? -16.138 -10.366 15.713 1.00 95.62 266 ILE A CA 1
ATOM 1977 C C . ILE A 1 266 ? -15.621 -9.724 14.422 1.00 95.62 266 ILE A C 1
ATOM 1979 O O . ILE A 1 266 ? -14.556 -9.102 14.433 1.00 95.62 266 ILE A O 1
ATOM 1983 N N . GLY A 1 267 ? -16.362 -9.869 13.325 1.00 90.69 267 GLY A N 1
ATOM 1984 C CA . GLY A 1 267 ? -16.088 -9.173 12.062 1.00 90.69 267 GLY A CA 1
ATOM 1985 C C . GLY A 1 267 ? -16.757 -7.799 11.961 1.00 90.69 267 GLY A C 1
ATOM 1986 O O . GLY A 1 267 ? -16.259 -6.916 11.269 1.00 90.69 267 GLY A O 1
ATOM 1987 N N . SER A 1 268 ? -17.871 -7.608 12.668 1.00 95.50 268 SER A N 1
ATOM 1988 C CA . SER A 1 268 ? -18.657 -6.371 12.696 1.00 95.50 268 SER A CA 1
ATOM 1989 C C . SER A 1 268 ? -19.346 -6.204 14.048 1.00 95.50 268 SER A C 1
ATOM 1991 O O . SER A 1 268 ? -19.611 -7.179 14.755 1.00 95.50 268 SER A O 1
ATOM 1993 N N . ALA A 1 269 ? -19.720 -4.968 14.380 1.00 96.12 269 ALA A N 1
ATOM 1994 C CA . ALA A 1 269 ? -20.511 -4.651 15.562 1.00 96.12 269 ALA A CA 1
ATOM 1995 C C . ALA A 1 269 ? -21.847 -5.412 15.638 1.00 96.12 269 ALA A C 1
ATOM 1997 O O . ALA A 1 269 ? -22.355 -5.660 16.732 1.00 96.12 269 ALA A O 1
ATOM 1998 N N . SER A 1 270 ? -22.399 -5.822 14.492 1.00 96.62 270 SER A N 1
ATOM 1999 C CA . SER A 1 270 ? -23.642 -6.602 14.411 1.00 96.62 270 SER A CA 1
ATOM 2000 C C . SER A 1 270 ? -23.542 -8.027 14.981 1.00 96.62 270 SER A C 1
ATOM 2002 O O . SER A 1 270 ? -24.567 -8.636 15.281 1.00 96.62 270 SER A O 1
ATOM 2004 N N . GLU A 1 271 ? -22.328 -8.552 15.174 1.00 96.81 271 GLU A N 1
ATOM 2005 C CA . GLU A 1 271 ? -22.069 -9.880 15.754 1.00 96.81 271 GLU A CA 1
ATOM 2006 C C . GLU A 1 271 ? -21.994 -9.866 17.294 1.00 96.81 271 GLU A C 1
ATOM 2008 O O . GLU A 1 271 ? -21.755 -10.899 17.929 1.00 96.81 271 GLU A O 1
ATOM 2013 N N . GLY A 1 272 ? -22.180 -8.698 17.912 1.00 96.75 272 GLY A N 1
ATOM 2014 C CA . GLY A 1 272 ? -22.192 -8.518 19.359 1.00 96.75 272 GLY A CA 1
ATOM 2015 C C . GLY A 1 272 ? -23.331 -7.618 19.832 1.00 96.75 272 GLY A C 1
ATOM 2016 O O . GLY A 1 272 ? -24.296 -7.347 19.121 1.00 96.75 272 GLY A O 1
ATOM 2017 N N . THR A 1 273 ? -23.223 -7.161 21.075 1.00 98.06 273 THR A N 1
ATOM 2018 C CA . THR A 1 273 ? -24.137 -6.196 21.686 1.00 98.06 273 THR A CA 1
ATOM 2019 C C . THR A 1 273 ? -23.474 -4.828 21.709 1.00 98.06 273 THR A C 1
ATOM 2021 O O . THR A 1 273 ? -22.448 -4.641 22.359 1.00 98.06 273 THR A O 1
ATOM 2024 N N . VAL A 1 274 ? -24.057 -3.854 21.015 1.00 98.44 274 VAL A N 1
ATOM 2025 C CA . VAL A 1 274 ? -23.583 -2.465 21.048 1.00 98.44 274 VAL A CA 1
ATOM 2026 C C . VAL A 1 274 ? -23.954 -1.847 22.394 1.00 98.44 274 VAL A C 1
ATOM 2028 O O . VAL A 1 274 ? -25.133 -1.742 22.730 1.00 98.44 274 VAL A O 1
ATOM 2031 N N . VAL A 1 275 ? -22.948 -1.441 23.167 1.00 98.19 275 VAL A N 1
ATOM 2032 C CA . VAL A 1 275 ? -23.122 -0.904 24.529 1.00 98.19 275 VAL A CA 1
ATOM 2033 C C . VAL A 1 275 ? -22.911 0.606 24.621 1.00 98.19 275 VAL A C 1
ATOM 2035 O O . VAL A 1 275 ? -23.413 1.249 25.542 1.00 98.19 275 VAL A O 1
ATOM 2038 N N . ALA A 1 276 ? -22.206 1.186 23.652 1.00 98.12 276 ALA A N 1
ATOM 2039 C CA . ALA A 1 276 ? -22.113 2.626 23.451 1.00 98.12 276 ALA A CA 1
ATOM 2040 C C . ALA A 1 276 ? -21.807 2.920 21.982 1.00 98.12 276 ALA A C 1
ATOM 2042 O O . ALA A 1 276 ? -21.105 2.155 21.329 1.00 98.12 276 ALA A O 1
ATOM 2043 N N . SER A 1 277 ? -22.303 4.038 21.465 1.00 98.25 277 SER A N 1
ATOM 2044 C CA . SER A 1 277 ? -22.064 4.454 20.083 1.00 98.25 277 SER A CA 1
ATOM 2045 C C . SER A 1 277 ? -22.163 5.965 19.946 1.00 98.25 277 SER A C 1
ATOM 2047 O O . SER A 1 277 ? -22.848 6.623 20.732 1.00 98.25 277 SER A O 1
ATOM 2049 N N . GLY A 1 278 ? -21.552 6.516 18.907 1.00 97.69 278 GLY A N 1
ATOM 2050 C CA . GLY A 1 278 ? -21.688 7.928 18.572 1.00 97.69 278 GLY A CA 1
ATOM 2051 C C . GLY A 1 278 ? -20.814 8.324 17.394 1.00 97.69 278 GLY A C 1
ATOM 2052 O O . GLY A 1 278 ? -20.235 7.478 16.720 1.00 97.69 278 GLY A O 1
ATOM 2053 N N . THR A 1 279 ? -20.697 9.626 17.160 1.00 97.00 279 THR A N 1
ATOM 2054 C CA . THR A 1 279 ? -19.683 10.184 16.259 1.00 97.00 279 THR A CA 1
ATOM 2055 C C . THR A 1 279 ? -18.361 10.305 16.998 1.00 97.00 279 THR A C 1
ATOM 2057 O O . THR A 1 279 ? -18.354 10.640 18.184 1.00 97.00 279 THR A O 1
ATOM 2060 N N . THR A 1 280 ? -17.241 10.091 16.322 1.00 94.38 280 THR A N 1
ATOM 2061 C CA . THR A 1 280 ? -15.925 10.192 16.966 1.00 94.38 280 THR A CA 1
ATOM 2062 C C . THR A 1 280 ? -15.541 11.631 17.284 1.00 94.38 280 THR A C 1
ATOM 2064 O O . THR A 1 280 ? -14.827 11.861 18.253 1.00 94.38 280 THR A O 1
ATOM 2067 N N . GLY A 1 281 ? -16.011 12.609 16.502 1.00 93.81 281 GLY A N 1
ATOM 2068 C CA . GLY A 1 281 ? -15.478 13.971 16.570 1.00 93.81 281 GLY A CA 1
ATOM 2069 C C . GLY A 1 281 ? -14.077 14.089 15.953 1.00 93.81 281 GLY A C 1
ATOM 2070 O O . GLY A 1 281 ? -13.413 15.106 16.151 1.00 93.81 281 GLY A O 1
ATOM 2071 N N . GLY A 1 282 ? -13.663 13.083 15.172 1.00 94.31 282 GLY A N 1
ATOM 2072 C CA . GLY A 1 282 ? -12.397 13.011 14.441 1.00 94.31 282 GLY A CA 1
ATOM 2073 C C . GLY A 1 282 ? -11.325 12.163 15.134 1.00 94.31 282 GLY A C 1
ATOM 2074 O O . GLY A 1 282 ? -11.399 11.906 16.335 1.00 94.31 282 GLY A O 1
ATOM 2075 N N . ALA A 1 283 ? -10.294 11.762 14.385 1.00 93.94 283 ALA A N 1
ATOM 2076 C CA . ALA A 1 283 ? -9.253 10.822 14.822 1.00 93.94 283 ALA A CA 1
ATOM 2077 C C . ALA A 1 283 ? -8.399 11.313 16.007 1.00 93.94 283 ALA A C 1
ATOM 2079 O O . ALA A 1 283 ? -7.745 10.525 16.683 1.00 93.94 283 ALA A O 1
ATOM 2080 N N . GLY A 1 284 ? -8.416 12.619 16.293 1.00 92.81 284 GLY A N 1
ATOM 2081 C CA . GLY A 1 284 ? -7.771 13.192 17.479 1.00 92.81 284 GLY A CA 1
ATOM 2082 C C . GLY A 1 284 ? -8.545 12.983 18.787 1.00 92.81 284 GLY A C 1
ATOM 2083 O O . GLY A 1 284 ? -8.043 13.356 19.846 1.00 92.81 284 GLY A O 1
ATOM 2084 N N . GLN A 1 285 ? -9.760 12.437 18.730 1.00 96.31 285 GLN A N 1
ATOM 2085 C CA . GLN A 1 285 ? -10.609 12.200 19.894 1.00 96.31 285 GLN A CA 1
ATOM 2086 C C . GLN A 1 285 ? -10.523 10.750 20.367 1.00 96.31 285 GLN A C 1
ATOM 2088 O O . GLN A 1 285 ? -10.270 9.828 19.592 1.00 96.31 285 GLN A O 1
ATOM 2093 N N . THR A 1 286 ? -10.783 10.547 21.656 1.00 97.19 286 THR A N 1
ATOM 2094 C CA . THR A 1 286 ? -10.725 9.232 22.299 1.00 97.19 286 THR A CA 1
ATOM 2095 C C . THR A 1 286 ? -12.041 8.916 23.012 1.00 97.19 286 THR A C 1
ATOM 2097 O O . THR A 1 286 ? -12.203 9.218 24.198 1.00 97.19 286 THR A O 1
ATOM 2100 N N . PRO A 1 287 ? -13.028 8.331 22.306 1.00 97.44 287 PRO A N 1
ATOM 2101 C CA . PRO A 1 287 ? -14.269 7.890 22.929 1.00 97.44 287 PRO A CA 1
ATOM 2102 C C . PRO A 1 287 ? -14.002 6.920 24.081 1.00 97.44 287 PRO A C 1
ATOM 2104 O O . PRO A 1 287 ? -13.072 6.114 24.034 1.00 97.44 287 PRO A O 1
ATOM 2107 N N . THR A 1 288 ? -14.833 6.974 25.119 1.00 98.12 288 THR A N 1
ATOM 2108 C CA . THR A 1 288 ? -14.681 6.119 26.302 1.00 98.12 288 THR A CA 1
ATOM 2109 C C . THR A 1 288 ? -15.974 5.401 26.638 1.00 98.12 288 THR A C 1
ATOM 2111 O O . THR A 1 288 ? -17.067 5.891 26.354 1.00 98.12 288 THR A O 1
ATOM 2114 N N . TYR A 1 289 ? -15.839 4.242 27.275 1.00 98.38 289 TYR A N 1
ATOM 2115 C CA . TYR A 1 289 ? -16.955 3.484 27.817 1.00 98.38 289 TYR A CA 1
ATOM 2116 C C . TYR A 1 289 ? -16.586 2.909 29.183 1.00 98.38 289 TYR A C 1
ATOM 2118 O O . TYR A 1 289 ? -15.541 2.281 29.348 1.00 98.38 289 TYR A O 1
ATOM 2126 N N . THR A 1 290 ? -17.436 3.134 30.184 1.00 98.25 290 THR A N 1
ATOM 2127 C CA . THR A 1 290 ? -17.279 2.523 31.508 1.00 98.25 290 THR A CA 1
ATOM 2128 C C . THR A 1 290 ? -18.020 1.198 31.539 1.00 98.25 290 THR A C 1
ATOM 2130 O O . THR A 1 290 ? -19.240 1.174 31.376 1.00 98.25 290 THR A O 1
ATOM 2133 N N . LEU A 1 291 ? -17.284 0.121 31.804 1.00 98.00 291 LEU A N 1
ATOM 2134 C CA . LEU A 1 291 ? -17.803 -1.241 31.816 1.00 98.00 291 LEU A CA 1
ATOM 2135 C C . LEU A 1 291 ? -18.863 -1.409 32.902 1.00 98.00 291 LEU A C 1
ATOM 2137 O O . LEU A 1 291 ? -18.641 -1.091 34.074 1.00 98.00 291 LEU A O 1
ATOM 2141 N N . GLN A 1 292 ? -20.015 -1.927 32.511 1.00 97.75 292 GLN A N 1
ATOM 2142 C CA . GLN A 1 292 ? -21.170 -2.140 33.363 1.00 97.75 292 GLN A CA 1
ATOM 2143 C C . GLN A 1 292 ? -21.199 -3.578 33.896 1.00 97.75 292 GLN A C 1
ATOM 2145 O O . GLN A 1 292 ? -20.569 -4.476 33.337 1.00 97.75 292 GLN A O 1
ATOM 2150 N N . PRO A 1 293 ? -21.966 -3.854 34.968 1.00 96.44 293 PRO A N 1
ATOM 2151 C CA . PRO A 1 293 ? -22.148 -5.221 35.457 1.00 96.44 293 PRO A CA 1
ATOM 2152 C C . PRO A 1 293 ? -22.677 -6.202 34.397 1.00 96.44 293 PRO A C 1
ATOM 2154 O O . PRO A 1 293 ? -22.376 -7.390 34.477 1.00 96.44 293 PRO A O 1
ATOM 2157 N N . GLY A 1 294 ? -23.439 -5.714 33.409 1.00 95.94 294 GLY A N 1
ATOM 2158 C CA . GLY A 1 294 ? -23.951 -6.515 32.290 1.00 95.94 294 GLY A CA 1
ATOM 2159 C C . GLY A 1 294 ? -22.876 -6.997 31.310 1.00 95.94 294 GLY A C 1
ATOM 2160 O O . GLY A 1 294 ? -23.110 -7.968 30.599 1.00 95.94 294 GLY A O 1
ATOM 2161 N N . ASP A 1 295 ? -21.690 -6.385 31.326 1.00 97.81 295 ASP A N 1
ATOM 2162 C CA . ASP A 1 295 ? -20.576 -6.760 30.450 1.00 97.81 295 ASP A CA 1
ATOM 2163 C C . ASP A 1 295 ? -19.743 -7.911 31.026 1.00 97.81 295 ASP A C 1
ATOM 2165 O O . ASP A 1 295 ? -18.796 -8.368 30.391 1.00 97.81 295 ASP A O 1
ATOM 2169 N N . LEU A 1 296 ? -20.056 -8.383 32.239 1.00 97.19 296 LEU A N 1
ATOM 2170 C CA . LEU A 1 296 ? -19.302 -9.441 32.907 1.00 97.19 296 LEU A CA 1
ATOM 2171 C C . LEU A 1 296 ? -19.208 -10.700 32.025 1.00 97.19 296 LEU A C 1
ATOM 2173 O O . LEU A 1 296 ? -20.207 -11.180 31.489 1.00 97.19 296 LEU A O 1
ATOM 2177 N N . ASN A 1 297 ? -17.999 -11.259 31.925 1.00 97.12 297 ASN A N 1
ATOM 2178 C CA . ASN A 1 297 ? -17.638 -12.390 31.063 1.00 97.12 297 ASN A CA 1
ATOM 2179 C C . ASN A 1 297 ? -17.747 -12.127 29.548 1.00 97.12 297 ASN A C 1
ATOM 2181 O O . ASN A 1 297 ? -17.616 -13.071 28.771 1.00 97.12 297 ASN A O 1
ATOM 2185 N N . GLN A 1 298 ? -17.951 -10.880 29.115 1.00 98.12 298 GLN A N 1
ATOM 2186 C CA . GLN A 1 298 ? -17.911 -10.500 27.702 1.00 98.12 298 GLN A CA 1
ATOM 2187 C C . GLN A 1 298 ? -16.521 -9.999 27.307 1.00 98.12 298 GLN A C 1
ATOM 2189 O O . GLN A 1 298 ? -15.780 -9.460 28.129 1.00 98.12 298 GLN A O 1
ATOM 2194 N N . ASN A 1 299 ? -16.172 -10.147 26.036 1.00 98.25 299 ASN A N 1
ATOM 2195 C CA . ASN A 1 299 ? -15.053 -9.451 25.413 1.00 98.25 299 ASN A CA 1
ATOM 2196 C C . ASN A 1 299 ? -15.525 -8.092 24.902 1.00 98.25 299 ASN A C 1
ATOM 2198 O O . ASN A 1 299 ? -16.657 -7.984 24.437 1.00 98.25 299 ASN A O 1
ATOM 2202 N N . VAL A 1 300 ? -14.668 -7.075 24.975 1.00 98.44 300 VAL A N 1
ATOM 2203 C CA . VAL A 1 300 ? -14.994 -5.701 24.580 1.00 98.44 300 VAL A CA 1
ATOM 2204 C C . VAL A 1 300 ? -14.209 -5.324 23.334 1.00 98.44 300 VAL A C 1
ATOM 2206 O O . VAL A 1 300 ? -12.996 -5.515 23.276 1.00 98.44 300 VAL A O 1
ATOM 2209 N N . PHE A 1 301 ? -14.902 -4.750 22.362 1.00 98.62 301 PHE A N 1
ATOM 2210 C CA . PHE A 1 301 ? -14.364 -4.331 21.078 1.00 98.62 301 PHE A CA 1
ATOM 2211 C C . PHE A 1 301 ? -14.671 -2.855 20.845 1.00 98.62 301 PHE A C 1
ATOM 2213 O O . PHE A 1 301 ? -15.671 -2.330 21.342 1.00 98.62 301 PHE A O 1
ATOM 2220 N N . PHE A 1 302 ? -13.822 -2.199 20.063 1.00 98.62 302 PHE A N 1
ATOM 2221 C CA . PHE A 1 302 ? -14.070 -0.863 19.537 1.00 98.62 302 PHE A CA 1
ATOM 2222 C C . PHE A 1 302 ? -14.141 -0.953 18.014 1.00 98.62 302 PHE A C 1
ATOM 2224 O O . PHE A 1 302 ? -13.201 -1.422 17.379 1.00 98.62 302 PHE A O 1
ATOM 2231 N N . CYS A 1 303 ? -15.266 -0.546 17.437 1.00 98.50 303 CYS A N 1
ATOM 2232 C CA . CYS A 1 303 ? -15.498 -0.562 15.999 1.00 98.50 303 CYS A CA 1
ATOM 2233 C C . CYS A 1 303 ? -15.635 0.866 15.478 1.00 98.50 303 CYS A C 1
ATOM 2235 O O . CYS A 1 303 ? -16.265 1.699 16.132 1.00 98.50 303 CYS A O 1
ATOM 2237 N N . VAL A 1 304 ? -15.059 1.151 14.311 1.00 98.56 304 VAL A N 1
ATOM 2238 C CA . VAL A 1 304 ? -15.082 2.477 13.680 1.00 98.56 304 VAL A CA 1
ATOM 2239 C C . VAL A 1 304 ? -15.508 2.351 12.225 1.00 98.56 304 VAL A C 1
ATOM 2241 O O . VAL A 1 304 ? -15.004 1.499 11.502 1.00 98.56 304 VAL A O 1
ATOM 2244 N N . THR A 1 305 ? -16.416 3.228 11.798 1.00 98.19 305 THR A N 1
ATOM 2245 C CA . THR A 1 305 ? -16.781 3.436 10.389 1.00 98.19 305 THR A CA 1
ATOM 2246 C C . THR A 1 305 ? -16.315 4.837 9.985 1.00 98.19 305 THR A C 1
ATOM 2248 O O . THR A 1 305 ? -16.926 5.812 10.434 1.00 98.19 305 THR A O 1
ATOM 2251 N N . PRO A 1 306 ? -15.225 4.979 9.210 1.00 98.00 306 PRO A N 1
ATOM 2252 C CA . PRO A 1 306 ? -14.695 6.282 8.821 1.00 98.00 306 PRO A CA 1
ATOM 2253 C C . PRO A 1 306 ? -15.566 6.944 7.754 1.00 98.00 306 PRO A C 1
ATOM 2255 O O . PRO A 1 306 ? -16.134 6.277 6.890 1.00 98.00 306 PRO A O 1
ATOM 2258 N N . ALA A 1 307 ? -15.627 8.271 7.769 1.00 97.94 307 ALA A N 1
ATOM 2259 C CA . ALA A 1 307 ? -16.254 9.050 6.712 1.00 97.94 307 ALA A CA 1
ATOM 2260 C C . ALA A 1 307 ? -15.332 10.179 6.254 1.00 97.94 307 ALA A C 1
ATOM 2262 O O . ALA A 1 307 ? -14.675 10.825 7.068 1.00 97.94 307 ALA A O 1
ATOM 2263 N N . ALA A 1 308 ? -15.333 10.447 4.954 1.00 97.00 308 ALA A N 1
ATOM 2264 C CA . ALA A 1 308 ? -14.632 11.569 4.342 1.00 97.00 308 ALA A CA 1
ATOM 2265 C C . ALA A 1 308 ? -15.588 12.752 4.100 1.00 97.00 308 ALA A C 1
ATOM 2267 O O . ALA A 1 308 ? -16.807 12.568 3.995 1.00 97.00 308 ALA A O 1
ATOM 2268 N N . GLN A 1 309 ? -15.054 13.978 4.038 1.00 95.75 309 GLN A N 1
ATOM 2269 C CA . GLN A 1 309 ? -15.821 15.187 3.683 1.00 95.75 309 GLN A CA 1
ATOM 2270 C C . GLN A 1 309 ? -16.136 15.263 2.186 1.00 95.75 309 GLN A C 1
ATOM 2272 O O . GLN A 1 309 ? -17.142 15.851 1.786 1.00 95.75 309 GLN A O 1
ATOM 2277 N N . THR A 1 310 ? -15.266 14.681 1.371 1.00 91.88 310 THR A N 1
ATOM 2278 C CA . THR A 1 310 ? -15.329 14.640 -0.089 1.00 91.88 310 THR A CA 1
ATOM 2279 C C . THR A 1 310 ? -15.057 13.218 -0.562 1.00 91.88 310 THR A C 1
ATOM 2281 O O . THR A 1 310 ? -14.646 12.372 0.226 1.00 91.88 310 THR A O 1
ATOM 2284 N N . GLY A 1 311 ? -15.331 12.944 -1.837 1.00 89.94 311 GLY A N 1
ATOM 2285 C CA . GLY A 1 311 ? -15.026 11.642 -2.418 1.00 89.94 311 GLY A CA 1
ATOM 2286 C C . GLY A 1 311 ? -16.007 10.533 -2.043 1.00 89.94 311 GLY A C 1
ATOM 2287 O O . GLY A 1 311 ? -17.175 10.778 -1.724 1.00 89.94 311 GLY A O 1
ATOM 2288 N N . ALA A 1 312 ? -15.536 9.295 -2.161 1.00 91.19 312 ALA A N 1
ATOM 2289 C CA . ALA A 1 312 ? -16.281 8.101 -1.812 1.00 91.19 312 ALA A CA 1
ATOM 2290 C C . ALA A 1 312 ? -16.342 7.963 -0.284 1.00 91.19 312 ALA A C 1
ATOM 2292 O O . ALA A 1 312 ? -15.343 8.044 0.419 1.00 91.19 312 ALA A O 1
ATOM 2293 N N . THR A 1 313 ? -17.541 7.770 0.258 1.00 95.00 313 THR A N 1
ATOM 2294 C CA . THR A 1 313 ? -17.779 7.735 1.706 1.00 95.00 313 THR A CA 1
ATOM 2295 C C . THR A 1 313 ? -19.143 7.085 1.977 1.00 95.00 313 THR A C 1
ATOM 2297 O O . THR A 1 313 ? -20.051 7.258 1.153 1.00 95.00 313 THR A O 1
ATOM 2300 N N . PRO A 1 314 ? -19.342 6.351 3.091 1.00 96.00 314 PRO A N 1
ATOM 2301 C CA . PRO A 1 314 ? -18.378 6.017 4.148 1.00 96.00 314 PRO A CA 1
ATOM 2302 C C . PRO A 1 314 ? -17.452 4.844 3.786 1.00 96.00 314 PRO A C 1
ATOM 2304 O O . PRO A 1 314 ? -17.685 4.123 2.817 1.00 96.00 314 PRO A O 1
ATOM 2307 N N . GLY A 1 315 ? -16.408 4.657 4.594 1.00 95.31 315 GLY A N 1
ATOM 2308 C CA . GLY A 1 315 ? -15.573 3.460 4.587 1.00 95.31 315 GLY A CA 1
ATOM 2309 C C . GLY A 1 315 ? -16.223 2.257 5.256 1.00 95.31 315 GLY A C 1
ATOM 2310 O O . GLY A 1 315 ? -17.337 2.329 5.776 1.00 95.31 315 GLY A O 1
ATOM 2311 N N . LEU A 1 316 ? -15.510 1.133 5.232 1.00 95.12 316 LEU A N 1
ATOM 2312 C CA . LEU A 1 316 ? -15.952 -0.094 5.888 1.00 95.12 316 LEU A CA 1
ATOM 2313 C C . LEU A 1 316 ? -15.801 0.020 7.413 1.00 95.12 316 LEU A C 1
ATOM 2315 O O . LEU A 1 316 ? -14.850 0.627 7.904 1.00 95.12 316 LEU A O 1
ATOM 2319 N N . GLU A 1 317 ? -16.720 -0.600 8.153 1.00 97.25 317 GLU A N 1
ATOM 2320 C CA . GLU A 1 317 ? -16.561 -0.791 9.594 1.00 97.25 317 GLU A CA 1
ATOM 2321 C C . GLU A 1 317 ? -15.392 -1.743 9.882 1.00 97.25 317 GLU A C 1
ATOM 2323 O O . GLU A 1 317 ? -15.324 -2.841 9.332 1.00 97.25 317 GLU A O 1
ATOM 2328 N N . VAL A 1 318 ? -14.497 -1.341 10.780 1.00 96.81 318 VAL A N 1
ATOM 2329 C CA . VAL A 1 318 ? -13.399 -2.183 11.271 1.00 96.81 318 VAL A CA 1
ATOM 2330 C C . VAL A 1 318 ? -13.479 -2.254 12.789 1.00 96.81 318 VAL A C 1
ATOM 2332 O O . VAL A 1 318 ? -13.671 -1.226 13.439 1.00 96.81 318 VAL A O 1
ATOM 2335 N N . CYS A 1 319 ? -13.323 -3.451 13.354 1.00 97.31 319 CYS A N 1
ATOM 2336 C CA . CYS A 1 319 ? -13.316 -3.694 14.796 1.00 97.31 319 CYS A CA 1
ATOM 2337 C C . CYS A 1 319 ? -11.922 -4.100 15.289 1.00 97.31 319 CYS A C 1
ATOM 2339 O O . CYS A 1 319 ? -11.157 -4.755 14.582 1.00 97.31 319 CYS A O 1
ATOM 2341 N N . THR A 1 320 ? -11.592 -3.727 16.525 1.00 97.94 320 THR A N 1
ATOM 2342 C CA . THR A 1 320 ? -10.338 -4.125 17.178 1.00 97.94 320 THR A CA 1
ATOM 2343 C C . THR A 1 320 ? -10.276 -5.625 17.474 1.00 97.94 320 THR A C 1
ATOM 2345 O O . THR A 1 320 ? -11.278 -6.333 17.465 1.00 97.94 320 THR A O 1
ATOM 2348 N N . SER A 1 321 ? -9.097 -6.104 17.876 1.00 96.12 321 SER A N 1
ATOM 2349 C CA . SER A 1 321 ? -9.014 -7.293 18.739 1.00 96.12 321 SER A CA 1
ATOM 2350 C C . SER A 1 321 ? -9.704 -7.039 20.096 1.00 96.12 321 SER A C 1
ATOM 2352 O O . SER A 1 321 ? -9.831 -5.877 20.504 1.00 96.12 321 SER A O 1
ATOM 2354 N N . PRO A 1 322 ? -10.158 -8.086 20.810 1.00 95.94 322 PRO A N 1
ATOM 2355 C CA . PRO A 1 322 ? -10.872 -7.913 22.072 1.00 95.94 322 PRO A CA 1
ATOM 2356 C C . PRO A 1 322 ? -9.968 -7.429 23.212 1.00 95.94 322 PRO A C 1
ATOM 2358 O O . PRO A 1 322 ? -8.808 -7.822 23.321 1.00 95.94 322 PRO A O 1
ATOM 2361 N N . VAL A 1 323 ? -10.559 -6.691 24.150 1.00 96.75 323 VAL A N 1
ATOM 2362 C CA . VAL A 1 323 ? -10.064 -6.541 25.525 1.00 96.75 323 VAL A CA 1
ATOM 2363 C C . VAL A 1 323 ? -11.017 -7.284 26.454 1.00 96.75 323 VAL A C 1
ATOM 2365 O O . VAL A 1 323 ? -12.211 -6.992 26.492 1.00 96.75 323 VAL A O 1
ATOM 2368 N N . GLY A 1 324 ? -10.507 -8.257 27.208 1.00 92.88 324 GLY A N 1
ATOM 2369 C CA . GLY A 1 324 ? -11.329 -9.073 28.098 1.00 92.88 324 GLY A CA 1
ATOM 2370 C C . GLY A 1 324 ? -10.916 -10.543 28.145 1.00 92.88 324 GLY A C 1
ATOM 2371 O O . GLY A 1 324 ? -9.824 -10.879 27.683 1.00 92.88 324 GLY A O 1
ATOM 2372 N N . PRO A 1 325 ? -11.762 -11.409 28.733 1.00 96.44 325 PRO A N 1
ATOM 2373 C CA . PRO A 1 325 ? -13.121 -11.117 29.213 1.00 96.44 325 PRO A CA 1
ATOM 2374 C C . PRO A 1 325 ? -13.193 -10.138 30.398 1.00 96.44 325 PRO A C 1
ATOM 2376 O O . PRO A 1 325 ? -12.258 -10.046 31.195 1.00 96.44 325 PRO A O 1
ATOM 2379 N N . VAL A 1 326 ? -14.308 -9.414 30.538 1.00 97.75 326 VAL A N 1
ATOM 2380 C CA . VAL A 1 326 ? -14.559 -8.518 31.678 1.00 97.75 326 VAL A CA 1
ATOM 2381 C C . VAL A 1 326 ? -14.726 -9.320 32.965 1.00 97.75 326 VAL A C 1
ATOM 2383 O O . VAL A 1 326 ? -15.511 -10.266 33.032 1.00 97.75 326 VAL A O 1
ATOM 2386 N N . THR A 1 327 ? -14.020 -8.902 34.014 1.00 96.94 327 THR A N 1
ATOM 2387 C CA . THR A 1 327 ? -14.009 -9.546 35.334 1.00 96.94 327 THR A CA 1
ATOM 2388 C C . THR A 1 327 ? -14.631 -8.659 36.412 1.00 96.94 327 THR A C 1
ATOM 2390 O O . THR A 1 327 ? -14.869 -7.462 36.222 1.00 96.94 327 THR A O 1
ATOM 2393 N N . THR A 1 328 ? -14.929 -9.238 37.574 1.00 93.19 328 THR A N 1
ATOM 2394 C CA . THR A 1 328 ? -15.398 -8.464 38.726 1.00 93.19 328 THR A CA 1
ATOM 2395 C C . THR A 1 328 ? -14.282 -7.575 39.267 1.00 93.19 328 THR A C 1
ATOM 2397 O O . THR A 1 328 ? -13.105 -7.939 39.281 1.00 93.19 328 THR A O 1
ATOM 2400 N N . ARG A 1 329 ? -14.648 -6.390 39.756 1.00 81.94 329 ARG A N 1
ATOM 2401 C CA . ARG A 1 329 ? -13.690 -5.509 40.420 1.00 81.94 329 ARG A CA 1
ATOM 2402 C C . ARG A 1 329 ? -13.308 -6.093 41.775 1.00 81.94 329 ARG A C 1
ATOM 2404 O O . ARG A 1 329 ? -14.148 -6.186 42.670 1.00 81.94 329 ARG A O 1
ATOM 2411 N N . VAL A 1 330 ? -12.035 -6.429 41.956 1.00 73.12 330 VAL A N 1
ATOM 2412 C CA . VAL A 1 330 ? -11.511 -6.790 43.276 1.00 73.12 330 VAL A CA 1
ATOM 2413 C C . VAL A 1 330 ? -11.259 -5.489 44.033 1.00 73.12 330 VAL A C 1
ATOM 2415 O O . VAL A 1 330 ? -10.253 -4.815 43.821 1.00 73.12 330 VAL A O 1
ATOM 2418 N N . VAL A 1 331 ? -12.197 -5.084 44.891 1.00 64.12 331 VAL A N 1
ATOM 2419 C CA . VAL A 1 331 ? -11.929 -3.998 45.839 1.00 64.12 331 VAL A CA 1
ATOM 2420 C C . VAL A 1 331 ? -10.957 -4.564 46.863 1.00 64.12 331 VAL A C 1
ATOM 2422 O O . VAL A 1 331 ? -11.324 -5.433 47.652 1.00 64.12 331 VAL A O 1
ATOM 2425 N N . GLN A 1 332 ? -9.706 -4.109 46.831 1.00 52.94 332 GLN A N 1
ATOM 2426 C CA . GLN A 1 332 ? -8.753 -4.402 47.892 1.00 52.94 332 GLN A CA 1
ATOM 2427 C C . GLN A 1 332 ? -9.359 -3.831 49.182 1.00 52.94 332 GLN A C 1
ATOM 2429 O O . GLN A 1 332 ? -9.433 -2.613 49.348 1.00 52.94 332 GLN A O 1
ATOM 2434 N N . GLN A 1 333 ? -9.905 -4.695 50.045 1.00 48.03 333 GLN A N 1
ATOM 2435 C CA . GLN A 1 333 ? -10.417 -4.252 51.336 1.00 48.03 333 GLN A CA 1
ATOM 2436 C C . GLN A 1 333 ? -9.263 -3.562 52.058 1.00 48.03 333 GLN A C 1
ATOM 2438 O O . GLN A 1 333 ? -8.170 -4.126 52.162 1.00 48.03 333 GLN A O 1
ATOM 2443 N N . ALA A 1 334 ? -9.495 -2.330 52.520 1.00 60.16 334 ALA A N 1
ATOM 2444 C CA . ALA A 1 334 ? -8.566 -1.673 53.425 1.00 60.16 334 ALA A CA 1
ATOM 2445 C C . ALA A 1 334 ? -8.247 -2.659 54.560 1.00 60.16 334 ALA A C 1
ATOM 2447 O O . ALA A 1 334 ? -9.177 -3.333 55.020 1.00 60.16 334 ALA A O 1
ATOM 2448 N N . PRO A 1 335 ? -6.977 -2.790 54.990 1.00 65.62 335 PRO A N 1
ATOM 2449 C CA . PRO A 1 335 ? -6.643 -3.675 56.093 1.00 65.62 335 PRO A CA 1
ATOM 2450 C C . PRO A 1 335 ? -7.579 -3.339 57.249 1.00 65.62 335 PRO A C 1
ATOM 2452 O O . PRO A 1 335 ? -7.597 -2.204 57.728 1.00 65.62 335 PRO A O 1
ATOM 2455 N N . THR A 1 336 ? -8.409 -4.304 57.650 1.00 63.41 336 THR A N 1
ATOM 2456 C CA . THR A 1 336 ? -9.228 -4.157 58.849 1.00 63.41 336 THR A CA 1
ATOM 2457 C C . THR A 1 336 ? -8.263 -3.801 59.973 1.00 63.41 336 THR A C 1
ATOM 2459 O O . THR A 1 336 ? -7.301 -4.557 60.156 1.00 63.41 336 THR A O 1
ATOM 2462 N N . PRO A 1 337 ? -8.443 -2.670 60.684 1.00 66.50 337 PRO A N 1
ATOM 2463 C CA . PRO A 1 337 ? -7.566 -2.338 61.789 1.00 66.50 337 PRO A CA 1
ATOM 2464 C C . PRO A 1 337 ? -7.544 -3.541 62.723 1.00 66.50 337 PRO A C 1
ATOM 2466 O O . PRO A 1 337 ? -8.591 -3.959 63.221 1.00 66.50 337 PRO A O 1
ATOM 2469 N N . VAL A 1 338 ? -6.363 -4.140 62.900 1.00 68.62 338 VAL A N 1
ATOM 2470 C CA . VAL A 1 338 ? -6.170 -5.171 63.918 1.00 68.62 338 VAL A CA 1
ATOM 2471 C C . VAL A 1 338 ? -6.644 -4.529 65.218 1.00 68.62 338 VAL A C 1
ATOM 2473 O O . VAL A 1 338 ? -6.161 -3.432 65.521 1.00 68.62 338 VAL A O 1
ATOM 2476 N N . PRO A 1 339 ? -7.602 -5.122 65.955 1.00 72.81 339 PRO A N 1
ATOM 2477 C CA . PRO A 1 339 ? -8.012 -4.585 67.239 1.00 72.81 339 PRO A CA 1
ATOM 2478 C C . PRO A 1 339 ? -6.750 -4.374 68.068 1.00 72.81 339 PRO A C 1
ATOM 2480 O O . PRO A 1 339 ? -6.054 -5.336 68.401 1.00 72.81 339 PRO A O 1
ATOM 2483 N N . GLY A 1 340 ? -6.399 -3.111 68.320 1.00 69.81 340 GLY A N 1
ATOM 2484 C CA . GLY A 1 340 ? -5.268 -2.796 69.175 1.00 69.81 340 GLY A CA 1
ATOM 2485 C C . GLY A 1 340 ? -5.499 -3.505 70.501 1.00 69.81 340 GLY A C 1
ATOM 2486 O O . GLY A 1 340 ? -6.602 -3.440 71.047 1.00 69.81 340 GLY A O 1
ATOM 2487 N N . LEU A 1 341 ? -4.490 -4.226 70.994 1.00 63.78 341 LEU A N 1
ATOM 2488 C CA . LEU A 1 341 ? -4.525 -4.776 72.344 1.00 63.78 341 LEU A CA 1
ATOM 2489 C C . LEU A 1 341 ? -4.877 -3.618 73.282 1.00 63.78 341 LEU A C 1
ATOM 2491 O O . LEU A 1 341 ? -4.101 -2.672 73.410 1.00 63.78 341 LEU A O 1
ATOM 2495 N N . GLY A 1 342 ? -6.072 -3.654 73.879 1.00 71.25 342 GLY A N 1
ATOM 2496 C CA . GLY A 1 342 ? -6.497 -2.611 74.806 1.00 71.25 342 GLY A CA 1
ATOM 2497 C C . GLY A 1 342 ? -5.447 -2.445 75.903 1.00 71.25 342 GLY A C 1
ATOM 2498 O O . GLY A 1 342 ? -4.768 -3.410 76.254 1.00 71.25 342 GLY A O 1
ATOM 2499 N N . SER A 1 343 ? -5.302 -1.244 76.462 1.00 63.31 343 SER A N 1
ATOM 2500 C CA . SER A 1 343 ? -4.257 -0.932 77.452 1.00 63.31 343 SER A CA 1
ATOM 2501 C C . SER A 1 343 ? -4.189 -1.948 78.605 1.00 63.31 343 SER A C 1
ATOM 2503 O O . SER A 1 343 ? -3.113 -2.238 79.118 1.00 63.31 343 SER A O 1
ATOM 2505 N N . TRP A 1 344 ? -5.316 -2.577 78.949 1.00 65.25 344 TRP A N 1
ATOM 2506 C CA . TRP A 1 344 ? -5.400 -3.670 79.921 1.00 65.25 344 TRP A CA 1
ATOM 2507 C C . TRP A 1 344 ? -4.674 -4.958 79.505 1.00 65.25 344 TRP A C 1
ATOM 2509 O O . TRP A 1 344 ? -4.040 -5.596 80.343 1.00 65.25 344 TRP A O 1
ATOM 2519 N N . ALA A 1 345 ? -4.707 -5.329 78.224 1.00 65.62 345 ALA A N 1
ATOM 2520 C CA . ALA A 1 345 ? -3.980 -6.485 77.701 1.00 65.62 345 ALA A CA 1
ATOM 2521 C C . ALA A 1 345 ? -2.459 -6.247 77.702 1.00 65.62 345 ALA A C 1
ATOM 2523 O O . ALA A 1 345 ? -1.695 -7.161 78.008 1.00 65.62 345 ALA A O 1
ATOM 2524 N N . LEU A 1 346 ? -2.018 -5.007 77.454 1.00 63.22 346 LEU A N 1
ATOM 2525 C CA . LEU A 1 346 ? -0.610 -4.602 77.566 1.00 63.22 346 LEU A CA 1
ATOM 2526 C C . LEU A 1 346 ? -0.111 -4.619 79.021 1.00 63.22 346 LEU A C 1
ATOM 2528 O O . LEU A 1 346 ? 0.986 -5.112 79.288 1.00 63.22 346 LEU A O 1
ATOM 2532 N N . ILE A 1 347 ? -0.929 -4.158 79.973 1.00 67.12 347 ILE A N 1
ATOM 2533 C CA . ILE A 1 347 ? -0.610 -4.211 81.411 1.00 67.12 347 ILE A CA 1
ATOM 2534 C C . ILE A 1 347 ? -0.539 -5.668 81.899 1.00 67.12 347 ILE A C 1
ATOM 2536 O O . ILE A 1 347 ? 0.366 -6.030 82.656 1.00 67.12 347 ILE A O 1
ATOM 2540 N N . GLY A 1 348 ? -1.446 -6.528 81.424 1.00 67.00 348 GLY A N 1
ATOM 2541 C CA . GLY A 1 348 ? -1.415 -7.965 81.701 1.00 67.00 348 GLY A CA 1
ATOM 2542 C C . GLY A 1 348 ? -0.133 -8.640 81.198 1.00 67.00 348 GLY A C 1
ATOM 2543 O O . GLY A 1 348 ? 0.498 -9.391 81.943 1.00 67.00 348 GLY A O 1
ATOM 2544 N N . LEU A 1 349 ? 0.304 -8.324 79.972 1.00 63.94 349 LEU A N 1
ATOM 2545 C CA . LEU A 1 349 ? 1.518 -8.901 79.381 1.00 63.94 349 LEU A CA 1
ATOM 2546 C C . LEU A 1 349 ? 2.801 -8.444 80.100 1.00 63.94 349 LEU A C 1
ATOM 2548 O O . LEU A 1 349 ? 3.694 -9.255 80.347 1.00 63.94 349 LEU A O 1
ATOM 2552 N N . ALA A 1 350 ? 2.879 -7.164 80.486 1.00 63.16 350 ALA A N 1
ATOM 2553 C CA . ALA A 1 350 ? 4.014 -6.614 81.232 1.00 63.16 350 ALA A CA 1
ATOM 2554 C C . ALA A 1 350 ? 4.129 -7.225 82.640 1.00 63.16 350 ALA A C 1
ATOM 2556 O O . ALA A 1 350 ? 5.229 -7.514 83.113 1.00 63.16 350 ALA A O 1
ATOM 2557 N N . SER A 1 351 ? 2.987 -7.497 83.278 1.00 64.00 351 SER A N 1
ATOM 2558 C CA . SER A 1 351 ? 2.925 -8.164 84.585 1.00 64.00 351 SER A CA 1
ATOM 2559 C C . SER A 1 351 ? 3.406 -9.618 84.507 1.00 64.00 351 SER A C 1
ATOM 2561 O O . SER A 1 351 ? 4.129 -10.086 85.388 1.00 64.00 351 SER A O 1
ATOM 2563 N N . LEU A 1 352 ? 3.067 -10.325 83.423 1.00 62.16 352 LEU A N 1
ATOM 2564 C CA . LEU A 1 352 ? 3.495 -11.707 83.191 1.00 62.16 352 LEU A CA 1
ATOM 2565 C C . LEU A 1 352 ? 5.012 -11.812 82.947 1.00 62.16 352 LEU A C 1
ATOM 2567 O O . LEU A 1 352 ? 5.667 -12.717 83.467 1.00 62.16 352 LEU A O 1
ATOM 2571 N N . LEU A 1 353 ? 5.585 -10.861 82.202 1.00 63.78 353 LEU A N 1
ATOM 2572 C CA . LEU A 1 353 ? 7.027 -10.781 81.946 1.00 63.78 353 LEU A CA 1
ATOM 2573 C C . LEU A 1 353 ? 7.823 -10.406 83.206 1.00 63.78 353 LEU A C 1
ATOM 2575 O O . LEU A 1 353 ? 8.890 -10.975 83.437 1.00 63.78 353 LEU A O 1
ATOM 2579 N N . ALA A 1 354 ? 7.290 -9.532 84.066 1.00 61.47 354 ALA A N 1
ATOM 2580 C CA . ALA A 1 354 ? 7.905 -9.212 85.356 1.00 61.47 354 ALA A CA 1
ATOM 2581 C C . ALA A 1 354 ? 7.914 -10.424 86.311 1.00 61.47 354 ALA A C 1
ATOM 2583 O O . ALA A 1 354 ? 8.928 -10.707 86.951 1.00 61.47 354 ALA A O 1
ATOM 2584 N N . LEU A 1 355 ? 6.827 -11.204 86.352 1.00 58.75 355 LEU A N 1
ATOM 2585 C CA . LEU A 1 355 ? 6.741 -12.434 87.153 1.00 58.75 355 LEU A CA 1
ATOM 2586 C C . LEU A 1 355 ? 7.697 -13.537 86.664 1.00 58.75 355 LEU A C 1
ATOM 2588 O O . LEU A 1 355 ? 8.285 -14.252 87.481 1.00 58.75 355 LEU A O 1
ATOM 2592 N N . LEU A 1 356 ? 7.893 -13.663 85.349 1.00 57.25 356 LEU A N 1
ATOM 2593 C CA . LEU A 1 356 ? 8.839 -14.619 84.760 1.00 57.25 356 LEU A CA 1
ATOM 2594 C C . LEU A 1 356 ? 10.305 -14.167 84.905 1.00 57.25 356 LEU A C 1
ATOM 2596 O O . LEU A 1 356 ? 11.177 -15.008 85.127 1.00 57.25 356 LEU A O 1
ATOM 2600 N N . GLY A 1 357 ? 10.580 -12.860 84.859 1.00 57.03 357 GLY A N 1
ATOM 2601 C CA . GLY A 1 357 ? 11.914 -12.293 85.085 1.00 57.03 357 GLY A CA 1
ATOM 2602 C C . GLY A 1 357 ? 12.410 -12.461 86.525 1.00 57.03 357 GLY A C 1
ATOM 2603 O O . GLY A 1 357 ? 13.559 -12.846 86.744 1.00 57.03 357 GLY A O 1
ATOM 2604 N N . ILE A 1 358 ? 11.530 -12.285 87.516 1.00 56.78 358 ILE A N 1
ATOM 2605 C CA . ILE A 1 358 ? 11.883 -12.426 88.940 1.00 56.78 358 ILE A CA 1
ATOM 2606 C C . ILE A 1 358 ? 12.193 -13.889 89.311 1.00 56.78 358 ILE A C 1
ATOM 2608 O O . ILE A 1 358 ? 13.026 -14.142 90.183 1.00 56.78 358 ILE A O 1
ATOM 2612 N N . ARG A 1 359 ? 11.608 -14.880 88.620 1.00 52.50 359 ARG A N 1
ATOM 2613 C CA . ARG A 1 359 ? 11.953 -16.298 88.842 1.00 52.50 359 ARG A CA 1
ATOM 2614 C C . ARG A 1 359 ? 13.351 -16.681 88.344 1.00 52.50 359 ARG A C 1
ATOM 2616 O O . ARG A 1 359 ? 13.909 -17.638 88.869 1.00 52.50 359 ARG A O 1
ATOM 2623 N N . ARG A 1 360 ? 13.941 -15.946 87.392 1.00 51.28 360 ARG A N 1
ATOM 2624 C CA . ARG A 1 360 ? 15.299 -16.228 86.886 1.00 51.28 360 ARG A CA 1
ATOM 2625 C C . ARG A 1 360 ? 16.421 -15.639 87.744 1.00 51.28 360 ARG A C 1
ATOM 2627 O O . ARG A 1 360 ? 17.525 -16.161 87.702 1.00 51.28 360 ARG A O 1
ATOM 2634 N N . GLN A 1 361 ? 16.153 -14.612 88.554 1.00 52.34 361 GLN A N 1
ATOM 2635 C CA . GLN A 1 361 ? 17.176 -13.971 89.396 1.00 52.34 361 GLN A CA 1
ATOM 2636 C C . GLN A 1 361 ? 17.404 -14.633 90.768 1.00 52.34 361 GLN A C 1
ATOM 2638 O O . GLN A 1 361 ? 18.242 -14.168 91.531 1.00 52.34 361 GLN A O 1
ATOM 2643 N N . ARG A 1 362 ? 16.688 -15.717 91.100 1.00 53.88 362 ARG A N 1
ATOM 2644 C CA . ARG A 1 362 ? 16.855 -16.457 92.369 1.00 53.88 362 ARG A CA 1
ATOM 2645 C C . ARG A 1 362 ? 17.619 -17.786 92.248 1.00 53.88 362 ARG A C 1
ATOM 2647 O O . ARG A 1 362 ? 17.610 -18.563 93.196 1.00 53.88 362 ARG A O 1
ATOM 2654 N N . GLN A 1 363 ? 18.283 -18.051 91.122 1.00 53.72 363 GLN A N 1
ATOM 2655 C CA . GLN A 1 363 ? 19.180 -19.209 90.955 1.00 53.72 363 GLN A CA 1
ATOM 2656 C C . GLN A 1 363 ? 20.525 -18.824 90.313 1.00 53.72 363 GLN A C 1
ATOM 2658 O O . GLN A 1 363 ? 20.947 -19.434 89.333 1.00 53.72 363 GLN A O 1
ATOM 2663 N N . GLY A 1 364 ? 21.185 -17.803 90.859 1.00 45.09 364 GLY A N 1
ATOM 2664 C CA . GLY A 1 364 ? 22.568 -17.443 90.540 1.00 45.09 364 GLY A CA 1
ATOM 2665 C C . GLY A 1 364 ? 23.342 -17.167 91.811 1.00 45.09 364 GLY A C 1
ATOM 2666 O O . GLY A 1 364 ? 22.773 -16.433 92.652 1.00 45.09 364 GLY A O 1
#

Secondary structure (DSSP, 8-state):
--------SS-------------EEEEEEEE--SSSSEEEES--EESTT-SBSSSSSEEEEE--TTSB--TTEEEEEETT-GGGG--STTTHHHHHHHHHHHHHHIIIIIISS-HHHHHHHHHHHHHHHHT--SSGGG--SSSTTT-GGG--GGGGT---HHHHHHHHHHHHHHHHHHGGGS-TT---SS-EEEEEEESSTTB--EEEEESSPPPPPPPEEEEEEEE--BTTPEEEEEEEEE-SS-PPB-TTT-EEEEEEESSS--SSGGGSEEEEEEE-SSTT---EEEPPGGGTT-EEEEEEE--BSSSS-----EEPPPB---B-----PPPPPP----HHHHHHHHHHHHHHHHHHTT--

Radius of gyration: 32.49 Å; chains: 1; bounding box: 73×43×121 Å

Foldseek 3Di:
DDDDDDDDDPDDDDDDPPDPPQQKWKFWFEQPLLLALKGWTQRIARPDPHHHPDPPGWIKAFQALVADRRYGDMFMWRQVCQQVLAQAQQRLLLSLLLQVLCQVQVVPQPVVRDSLSVLLSNLSSNLSRWQDNLALVSLDCCDTSSNLVVDDSVVSVDDDSVSSVVNNVVSSVVCSVESNVGDSPAHAQQWDWTWIRIPPPNHGTIIITDRHGDAFDAKDKDKDKDWAQEAQTKIKIAIDIDGNNPFAWDQQQKKKFKFWALDQDDAASVRGHTPDMGGQSDRVRIDMDHHHPVLANIWIKMKIFTAGPDHDDTHDIGIDGTDDSRHYDDDPPDPDPDPPCPVVNVVVVVVVVVVVVVVVVPPD